Protein AF-A0A0D2G9G7-F1 (afdb_monomer)

Sequence (358 aa):
MAVKTQLICPSGPQIAVDGGNYQWESIEMILKVATSHRDSLERSYESSIQIVHRETGGFPFIYFLRNDVQNALIQRIATDICSGRTPLLNVESFLTCEKQAIKVFITEARPQETVITCISDIHKSSQADGYVIYLLRALLVYRILILTLSRRWNVQYCLHHPLRDPVAVPYLAKSIPSRLAEWGYVDVSLLFTCLSFYYQGLSPQQLKQSLEQDDLKGLSHTNSEVLTYLLQDPNREYSLAGWRDNSHGQAVYRRMTEPELLGKLCHERIRVLIDSGESLLEMTNVTLAKIWLDIDTEATAAVFFDGENKAMILTRSGRKIPLLASPFADDLSGCLVYLDESHTRATDISSHLWFGAH

Radius of gyration: 32.01 Å; Cα contacts (8 Å, |Δi|>4): 409; chains: 1; bounding box: 85×64×71 Å

pLDDT: mean 80.65, std 17.24, range [28.89, 98.31]

Organism: Cladophialophora bantiana (strain ATCC 10958 / CBS 173.52 / CDC B-1940 / NIH 8579) (NCBI:txid1442370)

Solvent-accessible surface area (backbone atoms only — not comparable to full-atom values): 21202 Å² total; per-residue (Å²): 131,83,81,85,82,76,92,77,81,88,85,74,82,92,70,80,69,90,68,63,71,57,56,58,55,46,52,53,49,50,54,51,52,58,58,70,45,44,70,60,46,42,71,77,32,57,92,24,39,49,76,48,76,46,96,87,59,70,68,59,52,51,44,73,74,40,67,67,51,54,52,50,51,48,53,48,49,47,50,38,46,62,67,47,76,36,88,81,46,72,48,86,83,51,53,73,68,51,41,51,33,51,45,43,51,33,61,41,90,77,60,55,70,70,40,54,51,50,51,53,50,46,25,72,76,34,57,68,57,30,52,49,50,51,50,44,19,50,33,46,48,71,35,46,53,58,54,56,54,60,51,50,73,58,51,48,32,36,58,42,64,93,90,49,77,77,44,24,16,46,36,77,42,72,78,39,63,37,93,84,51,71,60,98,45,67,70,58,26,51,52,43,24,55,50,35,42,51,69,72,51,75,52,76,67,56,48,49,56,75,65,54,77,78,78,46,75,84,50,49,55,59,56,48,47,51,47,52,56,52,68,34,75,84,57,68,69,81,78,78,71,44,52,80,43,61,92,76,88,50,85,42,80,43,73,53,53,68,69,56,47,46,49,48,33,44,74,72,68,51,47,69,48,77,43,78,55,97,76,86,60,101,62,55,51,66,57,47,38,49,54,44,50,68,65,33,77,81,49,59,34,21,36,27,52,49,100,81,76,42,59,28,30,38,36,83,88,71,48,77,44,50,30,85,82,38,96,48,55,80,53,40,88,54,34,33,37,50,37,49,46,81,55,70,64,86,62,87,73,59,68,71,49,77,49,74,91,124

Foldseek 3Di:
DDDPDDDDDDDDDDDDPPQPCLLLVLLVQLLVLLQVCVVVLCVVPVPQKDWAADPVGFRIQIAGRDVVSLLVSLLSSLVCVLVVVTPSDPNVVDDPVLSVLLSCQLRPLDDDPVSVVSLVVVCVVPVSSSVSSVVSNVCRVVVLVVVLSNDDEQAFWAFDDPVDDGWIAGAPGRNHGDPPGDDPDVSNRSNNSVVRCRVVPDDPVRVVVVVPPPCPPVCVVVVVVVVVVCPPPVNPDDDAQWDWDCPPVDTDTDGHALLRSLLVCLVVVNQEDEAQDDDPHPDDFVVSQVSSCVNNVQAQWEWGADPVRFIWIQGPVRDIDGCCPDPCVQECPRYRYYHHNVRVPPPCPDPCRVDPDD

InterPro domains:
  IPR022105 Domain of unknown function DUF3645 [PF12359] (161-193)
  IPR051346 OTU Domain-Containing Deubiquitinase [PTHR13367] (3-213)

Structure (mmCIF, N/CA/C/O backbone):
data_AF-A0A0D2G9G7-F1
#
_entry.id   AF-A0A0D2G9G7-F1
#
loop_
_atom_site.group_PDB
_atom_site.id
_atom_site.type_symbol
_atom_site.label_atom_id
_atom_site.label_alt_id
_atom_site.label_comp_id
_atom_site.label_asym_id
_atom_site.label_entity_id
_atom_site.label_seq_id
_atom_site.pdbx_PDB_ins_code
_atom_site.Cartn_x
_atom_site.Cartn_y
_atom_site.Cartn_z
_atom_site.occupancy
_atom_site.B_iso_or_equiv
_atom_site.auth_seq_id
_atom_site.auth_comp_id
_atom_site.auth_asym_id
_atom_site.auth_atom_id
_atom_site.pdbx_PDB_model_num
ATOM 1 N N . MET A 1 1 ? 27.344 -11.454 -15.968 1.00 30.59 1 MET A N 1
ATOM 2 C CA . MET A 1 1 ? 28.168 -10.478 -15.222 1.00 30.59 1 MET A CA 1
ATOM 3 C C . MET A 1 1 ? 28.147 -10.878 -13.761 1.00 30.59 1 MET A C 1
ATOM 5 O O . MET A 1 1 ? 27.058 -11.022 -13.218 1.00 30.59 1 MET A O 1
ATOM 9 N N . ALA A 1 2 ? 29.311 -11.140 -13.168 1.00 35.91 2 ALA A N 1
ATOM 10 C CA . ALA A 1 2 ? 29.420 -11.444 -11.745 1.00 35.91 2 ALA A CA 1
ATOM 11 C C . ALA A 1 2 ? 28.907 -10.254 -10.916 1.00 35.91 2 ALA A C 1
ATOM 13 O O . ALA A 1 2 ? 29.184 -9.102 -11.254 1.00 35.91 2 ALA A O 1
ATOM 14 N N . VAL A 1 3 ? 28.131 -10.532 -9.866 1.00 46.72 3 VAL A N 1
ATOM 15 C CA . VAL A 1 3 ? 27.690 -9.515 -8.904 1.00 46.72 3 VAL A CA 1
ATOM 16 C C . VAL A 1 3 ? 28.942 -8.982 -8.213 1.00 46.72 3 VAL A C 1
ATOM 18 O O . VAL A 1 3 ? 29.688 -9.746 -7.606 1.00 46.72 3 VAL A O 1
ATOM 21 N N . LYS A 1 4 ? 29.210 -7.682 -8.351 1.00 48.97 4 LYS A N 1
ATOM 22 C CA . LYS A 1 4 ? 30.334 -7.024 -7.683 1.00 48.97 4 LYS A CA 1
ATOM 23 C C . LYS A 1 4 ? 29.961 -6.892 -6.203 1.00 48.97 4 LYS A C 1
ATOM 25 O O . LYS A 1 4 ? 29.183 -6.018 -5.841 1.00 48.97 4 LYS A O 1
ATOM 30 N N . THR A 1 5 ? 30.432 -7.812 -5.370 1.00 51.25 5 THR A N 1
ATOM 31 C CA . THR A 1 5 ? 30.239 -7.764 -3.916 1.00 51.25 5 THR A CA 1
ATOM 32 C C . THR A 1 5 ? 31.206 -6.752 -3.317 1.00 51.25 5 THR A C 1
ATOM 34 O O . THR A 1 5 ? 32.416 -6.877 -3.505 1.00 51.25 5 THR A O 1
ATOM 37 N N . GLN A 1 6 ? 30.684 -5.753 -2.610 1.00 49.81 6 GLN A N 1
ATOM 38 C CA . GLN A 1 6 ? 31.479 -4.783 -1.864 1.00 49.81 6 GLN A CA 1
ATOM 39 C C . GLN A 1 6 ? 31.348 -5.087 -0.372 1.00 49.81 6 GLN A C 1
ATOM 41 O O . GLN A 1 6 ? 30.239 -5.286 0.117 1.00 49.81 6 GLN A O 1
ATOM 46 N N . LEU A 1 7 ? 32.475 -5.142 0.339 1.00 45.03 7 LEU A N 1
ATOM 47 C CA . LEU A 1 7 ? 32.466 -5.252 1.793 1.00 45.03 7 LEU A CA 1
ATOM 48 C C . LEU A 1 7 ? 32.103 -3.881 2.370 1.00 45.03 7 LEU A C 1
ATOM 50 O O . LEU A 1 7 ? 32.845 -2.916 2.185 1.00 45.03 7 LEU A O 1
ATOM 54 N N . ILE A 1 8 ? 30.955 -3.802 3.032 1.00 53.66 8 ILE A N 1
ATOM 55 C CA . ILE A 1 8 ? 30.525 -2.630 3.792 1.00 53.66 8 ILE A CA 1
ATOM 56 C C . ILE A 1 8 ? 30.582 -3.044 5.260 1.00 53.66 8 ILE A C 1
ATOM 58 O O . ILE A 1 8 ? 29.888 -3.973 5.662 1.00 53.66 8 ILE A O 1
ATOM 62 N N . CYS A 1 9 ? 31.439 -2.390 6.041 1.00 44.25 9 CYS A N 1
ATOM 63 C CA . CYS A 1 9 ? 31.508 -2.571 7.489 1.00 44.25 9 CYS A CA 1
ATOM 64 C C . CYS A 1 9 ? 30.738 -1.415 8.138 1.00 44.25 9 CYS A C 1
ATOM 66 O O . CYS A 1 9 ? 31.310 -0.329 8.262 1.00 44.25 9 CYS A O 1
ATOM 68 N N . PRO A 1 10 ? 29.456 -1.586 8.504 1.00 46.25 10 PRO A N 1
ATOM 69 C CA . PRO A 1 10 ? 28.736 -0.541 9.212 1.00 46.25 10 PRO A CA 1
ATOM 70 C C . PRO A 1 10 ? 29.383 -0.336 10.587 1.00 46.25 10 PRO A C 1
ATOM 72 O O . PRO A 1 10 ? 29.467 -1.259 11.395 1.00 46.25 10 PRO A O 1
ATOM 75 N N . SER A 1 11 ? 29.881 0.872 10.842 1.00 33.78 11 SER A N 1
ATOM 76 C CA . SER A 1 11 ? 30.385 1.292 12.149 1.00 33.78 11 SER A CA 1
ATOM 77 C C . SER A 1 11 ? 29.362 2.226 12.790 1.00 33.78 11 SER A C 1
ATOM 79 O O . SER A 1 11 ? 29.250 3.382 12.386 1.00 33.78 11 SER A O 1
ATOM 81 N N . GLY A 1 12 ? 28.602 1.726 13.761 1.00 40.75 12 GLY A N 1
ATOM 82 C CA . GLY A 1 12 ? 27.593 2.503 14.480 1.00 40.75 12 GLY A CA 1
ATOM 83 C C . GLY A 1 12 ? 26.553 1.614 15.171 1.00 40.75 12 GLY A C 1
ATOM 84 O O . GLY A 1 12 ? 26.499 0.415 14.892 1.00 40.75 12 GLY A O 1
ATOM 85 N N . PRO A 1 13 ? 25.749 2.171 16.091 1.00 37.81 13 PRO A N 1
ATOM 86 C CA . PRO A 1 13 ? 24.599 1.467 16.650 1.00 37.81 13 PRO A CA 1
ATOM 87 C C . PRO A 1 13 ? 23.569 1.155 15.552 1.00 37.81 13 PRO A C 1
ATOM 89 O O . PRO A 1 13 ? 23.467 1.888 14.571 1.00 37.81 13 PRO A O 1
ATOM 92 N N . GLN A 1 14 ? 22.798 0.077 15.716 1.00 50.44 14 GLN A N 1
ATOM 93 C CA . GLN A 1 14 ? 21.647 -0.211 14.857 1.00 50.44 14 GLN A CA 1
ATOM 94 C C . GLN A 1 14 ? 20.605 0.900 15.045 1.00 50.44 14 GLN A C 1
ATOM 96 O O . GLN A 1 14 ? 20.157 1.144 16.164 1.00 50.44 14 GLN A O 1
ATOM 101 N N . ILE A 1 15 ? 20.248 1.587 13.962 1.00 48.50 15 ILE A N 1
ATOM 102 C CA . ILE A 1 15 ? 19.257 2.669 13.965 1.00 48.50 15 ILE A CA 1
ATOM 103 C C . ILE A 1 15 ? 18.007 2.151 13.251 1.00 48.50 15 ILE A C 1
ATOM 105 O O . ILE A 1 15 ? 18.117 1.408 12.272 1.00 48.50 15 ILE A O 1
ATOM 109 N N . ALA A 1 16 ? 16.822 2.510 13.748 1.00 52.25 16 ALA A N 1
ATOM 110 C CA . ALA 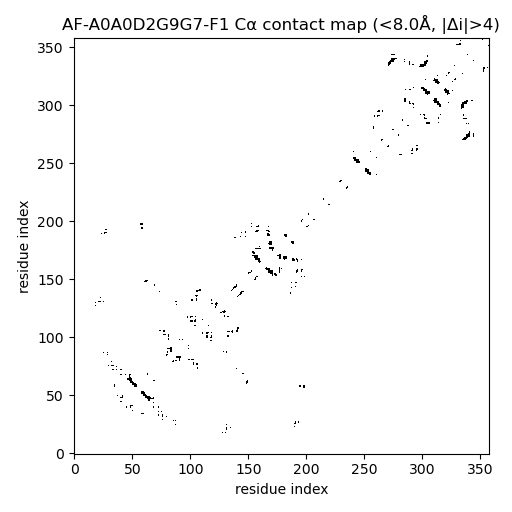A 1 16 ? 15.584 2.291 13.007 1.00 52.25 16 ALA A CA 1
ATOM 111 C C . ALA A 1 16 ? 15.666 3.021 11.658 1.00 52.25 16 ALA A C 1
ATOM 113 O O . ALA A 1 16 ? 16.231 4.108 11.576 1.00 52.25 16 ALA A O 1
ATOM 114 N N . VAL A 1 17 ? 15.132 2.420 10.596 1.00 51.75 17 VAL A N 1
ATOM 115 C CA . VAL A 1 17 ? 15.135 3.061 9.277 1.00 51.75 17 VAL A CA 1
ATOM 116 C C . VAL A 1 17 ? 14.322 4.361 9.350 1.00 51.75 17 VAL A C 1
ATOM 118 O O . VAL A 1 17 ? 13.174 4.351 9.802 1.00 51.75 17 VAL A O 1
ATOM 121 N N . ASP A 1 18 ? 14.920 5.479 8.928 1.00 43.88 18 ASP A N 1
ATOM 122 C CA . ASP A 1 18 ? 14.269 6.793 8.916 1.00 43.88 18 ASP A CA 1
ATOM 123 C C . ASP A 1 18 ? 12.982 6.750 8.074 1.00 43.88 18 ASP A C 1
ATOM 125 O O . ASP A 1 18 ? 13.018 6.390 6.901 1.00 43.88 18 ASP A O 1
ATOM 129 N N . GLY A 1 19 ? 11.836 7.124 8.652 1.00 46.72 19 GLY A N 1
ATOM 130 C CA . GLY A 1 19 ? 10.538 7.130 7.956 1.00 46.72 19 GLY A CA 1
ATOM 131 C C . GLY A 1 19 ? 9.513 6.095 8.436 1.00 46.72 19 GLY A C 1
ATOM 132 O O . GLY A 1 19 ? 8.411 6.069 7.899 1.00 46.72 19 GLY A O 1
ATOM 133 N N . GLY A 1 20 ? 9.816 5.283 9.456 1.00 56.72 20 GLY A N 1
ATOM 134 C CA . GLY A 1 20 ? 8.828 4.425 10.135 1.00 56.72 20 GLY A CA 1
ATOM 135 C C . GLY A 1 20 ? 8.098 3.428 9.214 1.00 56.72 20 GLY A C 1
ATOM 136 O O . GLY A 1 20 ? 8.636 2.995 8.196 1.00 56.72 20 GLY A O 1
ATOM 137 N N . ASN A 1 21 ? 6.855 3.065 9.556 1.00 63.03 21 ASN A N 1
ATOM 138 C CA . ASN A 1 21 ? 6.032 2.117 8.779 1.00 63.03 21 ASN A CA 1
ATOM 139 C C . ASN A 1 21 ? 5.687 2.616 7.361 1.00 63.03 21 ASN A C 1
ATOM 141 O O . ASN A 1 21 ? 5.398 1.808 6.477 1.00 63.03 21 ASN A O 1
ATOM 145 N N . TYR A 1 22 ? 5.791 3.926 7.112 1.00 66.31 22 TYR A N 1
ATOM 146 C CA . TYR A 1 22 ? 5.411 4.545 5.841 1.00 66.31 22 TYR A CA 1
ATOM 147 C C . TYR A 1 22 ? 6.221 4.027 4.647 1.00 66.31 22 TYR A C 1
ATOM 149 O O . TYR A 1 22 ? 5.707 3.999 3.529 1.00 66.31 22 TYR A O 1
ATOM 157 N N . GLN A 1 23 ? 7.472 3.595 4.849 1.00 74.44 23 GLN A N 1
ATOM 158 C CA . GLN A 1 23 ? 8.284 3.033 3.763 1.00 74.44 23 GLN A CA 1
ATOM 159 C C . GLN A 1 23 ? 7.754 1.679 3.278 1.00 74.44 23 GLN A C 1
ATOM 161 O O . GLN A 1 23 ? 7.672 1.449 2.070 1.00 74.44 23 GLN A O 1
ATOM 166 N N . TRP A 1 24 ? 7.363 0.801 4.206 1.00 81.62 24 TRP A N 1
ATOM 167 C CA . TRP A 1 24 ? 6.787 -0.504 3.882 1.00 81.62 24 TRP A CA 1
ATOM 168 C C . TRP A 1 24 ? 5.449 -0.341 3.171 1.00 81.62 24 TRP A C 1
ATOM 170 O O . TRP A 1 24 ? 5.275 -0.860 2.069 1.00 81.62 24 TRP A O 1
ATOM 180 N N . GLU A 1 25 ? 4.556 0.468 3.742 1.00 84.19 25 GLU A N 1
ATOM 181 C CA . GLU A 1 25 ? 3.252 0.776 3.148 1.00 84.19 25 GLU A CA 1
ATOM 182 C C . GLU A 1 25 ? 3.402 1.383 1.748 1.00 84.19 25 GLU A C 1
ATOM 184 O O . GLU A 1 25 ? 2.690 1.004 0.813 1.00 84.19 25 GLU A O 1
ATOM 189 N N . SER A 1 26 ? 4.379 2.280 1.571 1.00 88.38 26 SER A N 1
ATOM 190 C CA . SER A 1 26 ? 4.645 2.900 0.275 1.00 88.38 26 SER A CA 1
ATOM 191 C C . SER A 1 26 ? 5.097 1.883 -0.768 1.00 88.38 26 SER A C 1
ATOM 193 O O . SER A 1 26 ? 4.597 1.877 -1.895 1.00 88.38 26 SER A O 1
ATOM 195 N N . ILE A 1 27 ? 6.026 1.000 -0.402 1.00 91.69 27 ILE A N 1
ATOM 196 C CA . ILE A 1 27 ? 6.549 -0.040 -1.292 1.00 91.69 27 ILE A CA 1
ATOM 197 C C . ILE A 1 27 ? 5.457 -1.038 -1.679 1.00 91.69 27 ILE A C 1
ATOM 199 O O . ILE A 1 27 ? 5.306 -1.342 -2.866 1.00 91.69 27 ILE A O 1
ATOM 203 N N . GLU A 1 28 ? 4.667 -1.512 -0.717 1.00 92.69 28 GLU A N 1
ATOM 204 C CA . GLU A 1 28 ? 3.549 -2.423 -0.976 1.00 92.69 28 GLU A CA 1
ATOM 205 C C . GLU A 1 28 ? 2.502 -1.784 -1.890 1.00 92.69 28 GLU A C 1
ATOM 207 O O . GLU A 1 28 ? 2.051 -2.404 -2.860 1.00 92.69 28 GLU A O 1
ATOM 212 N N . MET A 1 29 ? 2.166 -0.514 -1.652 1.00 94.50 29 MET A N 1
ATOM 213 C CA . MET A 1 29 ? 1.238 0.226 -2.500 1.00 94.50 29 MET A CA 1
ATOM 214 C C . MET A 1 29 ? 1.780 0.393 -3.926 1.00 94.50 29 MET A C 1
ATOM 216 O O . MET A 1 29 ? 1.047 0.174 -4.888 1.00 94.50 29 MET A O 1
ATOM 220 N N . ILE A 1 30 ? 3.066 0.712 -4.100 1.00 95.38 30 ILE A N 1
ATOM 221 C CA . ILE A 1 30 ? 3.689 0.830 -5.430 1.00 95.38 30 ILE A CA 1
ATOM 222 C C . ILE A 1 30 ? 3.681 -0.513 -6.164 1.00 95.38 30 ILE A C 1
ATOM 224 O O . ILE A 1 30 ? 3.380 -0.553 -7.357 1.00 95.38 30 ILE A O 1
ATOM 228 N N . LEU A 1 31 ? 3.961 -1.620 -5.472 1.00 96.44 31 LEU A N 1
ATOM 229 C CA . LEU A 1 31 ? 3.878 -2.971 -6.037 1.00 96.44 31 LEU A CA 1
ATOM 230 C C . LEU A 1 31 ? 2.437 -3.327 -6.450 1.00 96.44 31 LEU A C 1
ATOM 232 O O . LEU A 1 31 ? 2.217 -3.902 -7.524 1.00 96.44 31 LEU A O 1
ATOM 236 N N . LYS A 1 32 ? 1.443 -2.936 -5.646 1.00 95.25 32 LYS A N 1
ATOM 237 C CA . LYS A 1 32 ? 0.015 -3.095 -5.958 1.00 95.25 32 LYS A CA 1
ATOM 238 C C . LYS A 1 32 ? -0.399 -2.284 -7.189 1.00 95.25 32 LYS A C 1
ATOM 240 O O . LYS A 1 32 ? -1.065 -2.813 -8.075 1.00 95.25 32 LYS A O 1
ATOM 245 N N . VAL A 1 33 ? 0.028 -1.026 -7.290 1.00 95.94 33 VAL A N 1
ATOM 246 C CA . VAL A 1 33 ? -0.241 -0.183 -8.468 1.00 95.94 33 VAL A CA 1
ATOM 247 C C . VAL A 1 33 ? 0.484 -0.732 -9.696 1.00 95.94 33 VAL A C 1
ATOM 249 O O . VAL A 1 33 ? -0.096 -0.826 -10.771 1.00 95.94 33 VAL A O 1
ATOM 252 N N . ALA A 1 34 ? 1.736 -1.172 -9.565 1.00 95.38 34 ALA A N 1
ATOM 253 C CA . ALA A 1 34 ? 2.470 -1.746 -10.689 1.00 95.38 34 ALA A CA 1
ATOM 254 C C . ALA A 1 34 ? 1.766 -2.988 -11.264 1.00 95.38 34 ALA A C 1
ATOM 256 O O . ALA A 1 34 ? 1.696 -3.158 -12.483 1.00 95.38 34 ALA A O 1
ATOM 257 N N . THR A 1 35 ? 1.202 -3.832 -10.397 1.00 94.38 35 THR A N 1
ATOM 258 C CA . THR A 1 35 ? 0.461 -5.028 -10.819 1.00 94.38 35 THR A CA 1
ATOM 259 C C . THR A 1 35 ? -0.939 -4.744 -11.342 1.00 94.38 35 THR A C 1
ATOM 261 O O . THR A 1 35 ? -1.407 -5.510 -12.182 1.00 94.38 35 THR A O 1
ATOM 264 N N . SER A 1 36 ? -1.598 -3.653 -10.940 1.00 94.75 36 SER A N 1
ATOM 265 C CA . SER A 1 36 ? -2.908 -3.283 -11.499 1.00 94.75 36 SER A CA 1
ATOM 266 C C . SER A 1 36 ? -2.827 -2.888 -12.981 1.00 94.75 36 SER A C 1
ATOM 268 O O . SER A 1 36 ? -3.781 -3.088 -13.730 1.00 94.75 36 SER A O 1
ATOM 270 N N . HIS A 1 37 ? -1.666 -2.408 -13.445 1.00 95.81 37 HIS A N 1
ATOM 271 C CA . HIS A 1 37 ? -1.434 -2.066 -14.856 1.00 95.81 37 HIS A CA 1
ATOM 272 C C . HIS A 1 37 ? -1.089 -3.262 -15.748 1.00 95.81 37 HIS A C 1
ATOM 274 O O . HIS A 1 37 ? -0.996 -3.090 -16.966 1.00 95.81 37 HIS A O 1
ATOM 280 N N . ARG A 1 38 ? -0.905 -4.464 -15.186 1.00 92.38 38 ARG A N 1
ATOM 281 C CA . ARG A 1 38 ? -0.355 -5.631 -15.897 1.00 92.38 38 ARG A CA 1
ATOM 282 C C . ARG A 1 38 ? -1.140 -5.983 -17.169 1.00 92.38 38 ARG A C 1
ATOM 284 O O . ARG A 1 38 ? -0.552 -6.032 -18.245 1.00 92.38 38 ARG A O 1
ATOM 291 N N . ASP A 1 39 ? -2.467 -6.092 -17.074 1.00 92.50 39 ASP A N 1
ATOM 292 C CA . ASP A 1 39 ? -3.315 -6.550 -18.181 1.00 92.50 39 ASP A CA 1
ATOM 293 C C . ASP A 1 39 ? -3.397 -5.485 -19.281 1.00 92.50 39 ASP A C 1
ATOM 295 O O . ASP A 1 39 ? -3.552 -5.790 -20.462 1.00 92.50 39 ASP A O 1
ATOM 299 N N . SER A 1 40 ? -3.327 -4.202 -18.902 1.00 95.81 40 SER A N 1
ATOM 300 C CA . SER A 1 40 ? -3.285 -3.109 -19.873 1.00 95.81 40 SER A CA 1
ATOM 301 C C . SER A 1 40 ? -1.931 -3.036 -20.568 1.00 95.81 40 SER A C 1
ATOM 303 O O . SER A 1 40 ? -1.896 -2.728 -21.757 1.00 95.81 40 SER A O 1
ATOM 305 N N . LEU A 1 41 ? -0.832 -3.281 -19.853 1.00 95.56 41 LEU A N 1
ATOM 306 C CA . LEU A 1 41 ? 0.507 -3.268 -20.432 1.00 95.56 41 LEU A CA 1
ATOM 307 C C . LEU A 1 41 ? 0.714 -4.454 -21.370 1.00 95.56 41 LEU A C 1
ATOM 309 O O . LEU A 1 41 ? 1.214 -4.243 -22.468 1.00 95.56 41 LEU A O 1
ATOM 313 N N . GLU A 1 42 ? 0.272 -5.653 -20.995 1.00 93.75 42 GLU A N 1
ATOM 314 C CA . GLU A 1 42 ? 0.358 -6.843 -21.850 1.00 93.75 42 GLU A CA 1
ATOM 315 C C . GLU A 1 42 ? -0.408 -6.651 -23.166 1.00 93.75 42 GLU A C 1
ATOM 317 O O . GLU A 1 42 ? 0.128 -6.919 -24.237 1.00 93.75 42 GLU A O 1
ATOM 322 N N . ARG A 1 43 ? -1.607 -6.052 -23.112 1.00 95.31 43 ARG A N 1
ATOM 323 C CA . ARG A 1 43 ? -2.398 -5.724 -24.311 1.00 95.31 43 ARG A CA 1
ATOM 324 C C . ARG A 1 43 ? -1.780 -4.633 -25.185 1.00 95.31 43 ARG A C 1
ATOM 326 O O . ARG A 1 43 ? -1.871 -4.703 -26.404 1.00 95.31 43 ARG A O 1
ATOM 333 N N . SER A 1 44 ? -1.214 -3.584 -24.588 1.00 96.50 44 SER A N 1
ATOM 334 C CA . SER A 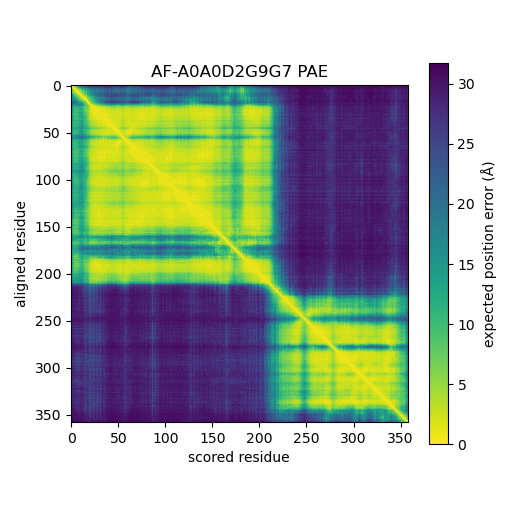1 44 ? -0.684 -2.434 -25.341 1.00 96.50 44 SER A CA 1
ATOM 335 C C . SER A 1 44 ? 0.764 -2.617 -25.811 1.00 96.50 44 SER A C 1
ATOM 337 O O . SER A 1 44 ? 1.204 -1.888 -26.697 1.00 96.50 44 SER A O 1
ATOM 339 N N . TYR A 1 45 ? 1.505 -3.556 -25.218 1.00 96.00 45 TYR A N 1
ATOM 340 C CA . TYR A 1 45 ? 2.942 -3.752 -25.426 1.00 96.00 45 TYR A CA 1
ATOM 341 C C . TYR A 1 45 ? 3.308 -5.240 -25.572 1.00 96.00 45 TYR A C 1
ATOM 343 O O . TYR A 1 45 ? 4.344 -5.668 -25.069 1.00 96.00 45 TYR A O 1
ATOM 351 N N . GLU A 1 46 ? 2.492 -6.023 -26.284 1.00 91.62 46 GLU A N 1
ATOM 352 C CA . GLU A 1 46 ? 2.604 -7.492 -26.416 1.00 91.62 46 GLU A CA 1
ATOM 353 C C . GLU A 1 46 ? 4.021 -7.993 -26.772 1.00 91.62 46 GLU A C 1
ATOM 355 O O . GLU A 1 46 ? 4.479 -9.014 -26.272 1.00 91.62 46 GLU A O 1
ATOM 360 N N . SER A 1 47 ? 4.773 -7.245 -27.591 1.00 93.50 47 SER A N 1
ATOM 361 C CA . SER A 1 47 ? 6.149 -7.613 -27.985 1.00 93.50 47 SER A CA 1
ATOM 362 C C . SER A 1 47 ? 7.257 -7.124 -27.038 1.00 93.50 47 SER A C 1
ATOM 364 O O . SER A 1 47 ? 8.439 -7.398 -27.270 1.00 93.50 47 SER A O 1
ATOM 366 N N . SER A 1 48 ? 6.901 -6.378 -25.993 1.00 95.75 48 SER A N 1
ATOM 367 C CA . SER A 1 48 ? 7.833 -5.711 -25.076 1.00 95.75 48 SER A CA 1
ATOM 368 C C . SER A 1 48 ? 7.730 -6.224 -23.635 1.00 95.75 48 SER A C 1
ATOM 370 O O . SER A 1 48 ? 8.646 -5.967 -22.850 1.00 95.75 48 SER A O 1
ATOM 372 N N . ILE A 1 49 ? 6.670 -6.954 -23.273 1.00 96.00 49 ILE A N 1
ATOM 373 C CA . ILE A 1 49 ? 6.451 -7.524 -21.935 1.00 96.00 49 ILE A CA 1
ATOM 374 C C . ILE A 1 49 ? 5.895 -8.946 -22.029 1.00 96.00 49 ILE A C 1
ATOM 376 O O . ILE A 1 49 ? 5.095 -9.244 -22.904 1.00 96.00 49 ILE A O 1
ATOM 380 N N . GLN A 1 50 ? 6.303 -9.809 -21.103 1.00 94.62 50 GLN A N 1
ATOM 381 C CA . GLN A 1 50 ? 5.704 -11.125 -20.897 1.00 94.62 50 GLN A CA 1
ATOM 382 C C . GLN A 1 50 ? 5.318 -11.268 -19.424 1.00 94.62 50 GLN A C 1
ATOM 384 O O . GLN A 1 50 ? 6.154 -11.042 -18.543 1.00 94.62 50 GLN A O 1
ATOM 389 N N . ILE A 1 51 ? 4.070 -11.655 -19.152 1.00 92.88 51 ILE A N 1
ATOM 390 C CA . ILE A 1 51 ? 3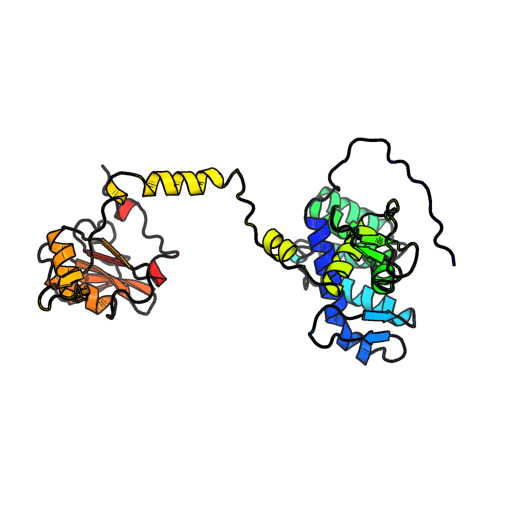.553 -11.819 -17.791 1.00 92.88 51 ILE A CA 1
ATOM 391 C C . ILE A 1 51 ? 3.199 -13.287 -17.558 1.00 92.88 51 ILE A C 1
ATOM 393 O O . ILE A 1 51 ? 2.343 -13.864 -18.223 1.00 92.88 51 ILE A O 1
ATOM 397 N N . VAL A 1 52 ? 3.873 -13.917 -16.595 1.00 91.50 52 VAL A N 1
ATOM 398 C CA . VAL A 1 52 ? 3.570 -15.295 -16.191 1.00 91.50 52 VAL A CA 1
ATOM 399 C C . VAL A 1 52 ? 2.645 -15.251 -14.983 1.00 91.50 52 VAL A C 1
ATOM 401 O O . VAL A 1 52 ? 3.047 -14.898 -13.870 1.00 91.50 52 VAL A O 1
ATOM 404 N N . HIS A 1 53 ? 1.390 -15.604 -15.236 1.00 88.12 53 HIS A N 1
ATOM 405 C CA . HIS A 1 53 ? 0.326 -15.660 -14.245 1.00 88.12 53 HIS A CA 1
ATOM 406 C C . HIS A 1 53 ? 0.471 -16.892 -13.345 1.00 88.12 53 HIS A C 1
ATOM 408 O O . HIS A 1 53 ? 0.947 -17.943 -13.772 1.00 88.12 53 HIS A O 1
ATOM 414 N N . ARG A 1 54 ? 0.056 -16.759 -12.082 1.00 85.75 54 ARG A N 1
ATOM 415 C CA . ARG A 1 54 ? 0.056 -17.860 -11.112 1.00 85.75 54 ARG A CA 1
ATOM 416 C C . ARG A 1 54 ? -1.281 -18.596 -11.137 1.00 85.75 54 ARG A C 1
ATOM 418 O O . ARG A 1 54 ? -2.323 -17.951 -11.090 1.00 85.75 54 ARG A O 1
ATOM 425 N N . GLU A 1 55 ? -1.238 -19.928 -11.139 1.00 79.62 55 GLU A N 1
ATOM 426 C CA . GLU A 1 55 ? -2.422 -20.805 -11.223 1.00 79.62 55 GLU A CA 1
ATOM 427 C C . GLU A 1 55 ? -3.461 -20.537 -10.124 1.00 79.62 55 GLU A C 1
ATOM 429 O O . GLU A 1 55 ? -4.659 -20.558 -10.380 1.00 79.62 55 GLU A O 1
ATOM 434 N N . THR A 1 56 ? -3.007 -20.232 -8.907 1.00 81.12 56 THR A N 1
ATOM 435 C CA . THR A 1 56 ? -3.860 -20.004 -7.729 1.00 81.12 56 THR A CA 1
ATOM 436 C C . THR A 1 56 ? -4.009 -18.520 -7.376 1.00 81.12 56 THR A C 1
ATOM 438 O O . THR A 1 56 ? -4.333 -18.184 -6.239 1.00 81.12 56 THR A O 1
ATOM 441 N N . GLY A 1 57 ? -3.714 -17.616 -8.316 1.00 77.50 57 GLY A N 1
ATOM 442 C CA . GLY A 1 57 ? -3.608 -16.182 -8.044 1.00 77.50 57 GLY A CA 1
ATOM 443 C C . GLY A 1 57 ? -2.309 -15.789 -7.324 1.00 77.50 57 GLY A C 1
ATOM 444 O O . GLY A 1 57 ? -1.448 -16.619 -7.026 1.00 77.50 57 GLY A O 1
ATOM 445 N N . GLY A 1 58 ? -2.139 -14.486 -7.094 1.00 84.06 58 GLY A N 1
ATOM 446 C CA . GLY A 1 58 ? -0.944 -13.898 -6.477 1.00 84.06 58 GLY A CA 1
ATOM 447 C C . GLY A 1 58 ? -0.158 -12.977 -7.413 1.00 84.06 58 GLY A C 1
ATOM 448 O O . GLY A 1 58 ? -0.585 -12.674 -8.530 1.00 84.06 58 GLY A O 1
ATOM 449 N N . PHE A 1 59 ? 0.994 -12.505 -6.936 1.00 91.38 59 PHE A N 1
ATOM 450 C CA . PHE A 1 59 ? 1.847 -11.588 -7.692 1.00 91.38 59 PHE A CA 1
ATOM 451 C C . PHE A 1 59 ? 2.475 -12.317 -8.900 1.00 91.38 59 PHE A C 1
ATOM 453 O O . PHE A 1 59 ? 3.081 -13.377 -8.710 1.00 91.38 59 PHE A O 1
ATOM 460 N N . PRO A 1 60 ? 2.312 -11.808 -10.136 1.00 92.44 60 PRO A N 1
ATOM 461 C CA . PRO A 1 60 ? 2.801 -12.475 -11.341 1.00 92.44 60 PRO A CA 1
ATOM 462 C C . PRO A 1 60 ? 4.309 -12.274 -11.533 1.00 92.44 60 PRO A C 1
ATOM 464 O O . PRO A 1 60 ? 4.878 -11.296 -11.049 1.00 92.44 60 PRO A O 1
ATOM 467 N N . PHE A 1 61 ? 4.955 -13.145 -12.311 1.00 91.12 61 PHE A N 1
ATOM 468 C CA . PHE A 1 61 ? 6.320 -12.868 -12.770 1.00 91.12 61 PHE A CA 1
ATOM 469 C C . PHE A 1 61 ? 6.273 -11.968 -14.002 1.00 91.12 61 PHE A C 1
ATOM 471 O O . PHE A 1 61 ? 5.619 -12.297 -14.992 1.00 91.12 61 PHE A O 1
ATOM 478 N N . ILE A 1 62 ? 6.980 -10.841 -13.943 1.00 93.31 62 ILE A N 1
ATOM 479 C CA . ILE A 1 62 ? 6.983 -9.832 -15.001 1.00 93.31 62 ILE A CA 1
ATOM 480 C C . ILE A 1 62 ? 8.345 -9.838 -15.693 1.00 93.31 62 ILE A C 1
ATOM 482 O O . ILE A 1 62 ? 9.379 -9.625 -15.061 1.00 93.31 62 ILE A O 1
ATOM 486 N N . TYR A 1 63 ? 8.346 -10.047 -17.006 1.00 93.69 63 TYR A N 1
ATOM 487 C CA . TYR A 1 63 ? 9.547 -10.005 -17.831 1.00 93.69 63 TYR A CA 1
ATOM 488 C C . TYR A 1 63 ? 9.468 -8.824 -18.794 1.00 93.69 63 TYR A C 1
ATOM 490 O O . TYR A 1 63 ? 8.714 -8.841 -19.766 1.00 93.69 63 TYR A O 1
ATOM 498 N N . PHE A 1 64 ? 10.270 -7.793 -18.538 1.00 95.06 64 PHE A N 1
ATOM 499 C CA . PHE A 1 64 ? 10.422 -6.668 -19.455 1.00 95.06 64 PHE A CA 1
ATOM 500 C C . PHE A 1 64 ? 11.442 -7.018 -20.544 1.00 95.06 64 PHE A C 1
ATOM 502 O O . PHE A 1 64 ? 12.615 -7.249 -20.252 1.00 95.06 64 PHE A O 1
ATOM 509 N N . LEU A 1 65 ? 11.001 -7.042 -21.801 1.00 94.06 65 LEU A N 1
ATOM 510 C CA . LEU A 1 65 ? 11.832 -7.360 -22.967 1.00 94.06 65 LEU A CA 1
ATOM 511 C C . LEU A 1 65 ? 12.432 -6.101 -23.607 1.00 94.06 65 LEU A C 1
ATOM 513 O O . LEU A 1 65 ? 13.490 -6.164 -24.233 1.00 94.06 65 LEU A O 1
ATOM 517 N N . ARG A 1 66 ? 11.764 -4.951 -23.454 1.00 95.31 66 ARG A N 1
ATOM 518 C CA . ARG A 1 66 ? 12.171 -3.659 -24.028 1.00 95.31 66 ARG A CA 1
ATOM 519 C C . ARG A 1 66 ? 11.950 -2.504 -23.039 1.00 95.31 66 ARG A C 1
ATOM 521 O O . ARG A 1 66 ? 11.237 -2.635 -22.046 1.00 95.31 66 ARG A O 1
ATOM 528 N N . ASN A 1 67 ? 12.613 -1.371 -23.284 1.00 95.50 67 ASN A N 1
ATOM 529 C CA . ASN A 1 67 ? 12.600 -0.210 -22.378 1.00 95.50 67 ASN A CA 1
ATOM 530 C C . ASN A 1 67 ? 11.341 0.666 -22.500 1.00 95.50 67 ASN A C 1
ATOM 532 O O . ASN A 1 67 ? 11.016 1.402 -21.570 1.00 95.50 67 ASN A O 1
ATOM 536 N N . ASP A 1 68 ? 10.641 0.603 -23.628 1.00 96.44 68 ASP A N 1
ATOM 537 C CA . ASP A 1 68 ? 9.386 1.316 -23.889 1.00 96.44 68 ASP A CA 1
ATOM 538 C C . ASP A 1 68 ? 8.313 0.985 -22.843 1.00 96.44 68 ASP A C 1
ATOM 540 O O . ASP A 1 68 ? 7.748 1.893 -22.233 1.00 96.44 68 ASP A O 1
ATOM 544 N N . VAL A 1 69 ? 8.098 -0.302 -22.558 1.00 96.88 69 VAL A N 1
ATOM 545 C CA . VAL A 1 69 ? 7.101 -0.746 -21.578 1.00 96.88 69 VAL A CA 1
ATOM 546 C C . VAL A 1 69 ? 7.510 -0.413 -20.140 1.00 96.88 69 VAL A C 1
ATOM 548 O O . VAL A 1 69 ? 6.656 -0.086 -19.318 1.00 96.88 69 VAL A O 1
ATOM 551 N N . GLN A 1 70 ? 8.814 -0.407 -19.834 1.00 96.44 70 GLN A N 1
ATOM 552 C CA . GLN A 1 70 ? 9.318 0.022 -18.523 1.00 96.44 70 GLN A CA 1
ATOM 553 C C . GLN A 1 70 ? 8.996 1.501 -18.285 1.00 96.44 70 GLN A C 1
ATOM 555 O O . GLN A 1 70 ? 8.514 1.877 -17.218 1.00 96.44 70 GLN A O 1
ATOM 560 N N . ASN A 1 71 ? 9.230 2.339 -19.300 1.00 96.38 71 ASN A N 1
ATOM 561 C CA . ASN A 1 71 ? 8.903 3.762 -19.248 1.00 96.38 71 ASN A CA 1
ATOM 562 C C . ASN A 1 71 ? 7.388 3.970 -19.139 1.00 96.38 71 ASN A C 1
ATOM 564 O O . ASN A 1 71 ? 6.943 4.800 -18.350 1.00 96.38 71 ASN A O 1
ATOM 568 N N . ALA A 1 72 ? 6.597 3.194 -19.885 1.00 97.50 72 ALA A N 1
ATOM 569 C CA . ALA A 1 72 ? 5.141 3.254 -19.828 1.00 97.50 72 ALA A CA 1
ATOM 570 C C . ALA A 1 72 ? 4.600 2.903 -18.433 1.00 97.50 72 ALA A C 1
ATOM 572 O O . ALA A 1 72 ? 3.720 3.602 -17.932 1.00 97.50 72 ALA A O 1
ATOM 573 N N . LEU A 1 73 ? 5.145 1.869 -17.784 1.00 97.69 73 LEU A N 1
ATOM 574 C CA . LEU A 1 73 ? 4.785 1.501 -16.414 1.00 97.69 73 LEU A CA 1
ATOM 575 C C . LEU A 1 73 ? 5.093 2.639 -15.431 1.00 97.69 73 LEU A C 1
ATOM 577 O O . LEU A 1 73 ? 4.208 3.043 -14.681 1.00 97.69 73 LEU A O 1
ATOM 581 N N . ILE A 1 74 ? 6.307 3.201 -15.475 1.00 97.12 74 ILE A N 1
ATOM 582 C CA . ILE A 1 74 ? 6.702 4.331 -14.614 1.00 97.12 74 ILE A CA 1
ATOM 583 C C . ILE A 1 74 ? 5.749 5.522 -14.797 1.00 97.12 74 ILE A C 1
ATOM 585 O O . ILE A 1 74 ? 5.283 6.099 -13.816 1.00 97.12 74 ILE A O 1
ATOM 589 N N . GLN A 1 75 ? 5.412 5.866 -16.043 1.00 97.06 75 GLN A N 1
ATOM 590 C CA . GLN A 1 75 ? 4.507 6.980 -16.345 1.00 97.06 75 GLN A CA 1
ATOM 591 C C . GLN A 1 75 ? 3.073 6.736 -15.857 1.00 97.06 75 GLN A C 1
ATOM 593 O O . GLN A 1 75 ? 2.419 7.666 -15.377 1.00 97.06 75 GLN A O 1
ATOM 598 N N . ARG A 1 76 ? 2.578 5.495 -15.951 1.00 97.56 76 ARG A N 1
ATOM 599 C CA . ARG A 1 76 ? 1.256 5.111 -15.432 1.00 97.56 76 ARG A CA 1
ATOM 600 C C . ARG A 1 76 ? 1.207 5.192 -13.910 1.00 97.56 76 ARG A C 1
ATOM 602 O O . ARG A 1 76 ? 0.297 5.827 -13.389 1.00 97.56 76 ARG A O 1
ATOM 609 N N . ILE A 1 77 ? 2.223 4.666 -13.222 1.00 97.69 77 ILE A N 1
ATOM 610 C CA . ILE A 1 77 ? 2.343 4.761 -11.759 1.00 97.69 77 ILE A CA 1
ATOM 611 C C . ILE A 1 77 ? 2.374 6.228 -11.320 1.00 97.69 77 ILE A C 1
ATOM 613 O O . ILE A 1 77 ? 1.564 6.637 -10.495 1.00 97.69 77 ILE A O 1
ATOM 617 N N . ALA A 1 78 ? 3.249 7.049 -11.910 1.00 97.00 78 ALA A N 1
ATOM 618 C CA . ALA A 1 78 ? 3.333 8.469 -11.570 1.00 97.00 78 ALA A CA 1
ATOM 619 C C . ALA A 1 78 ? 2.008 9.210 -11.823 1.00 97.00 78 ALA A C 1
ATOM 621 O O . ALA A 1 78 ? 1.618 10.083 -11.053 1.00 97.00 78 ALA A O 1
ATOM 622 N N . THR A 1 79 ? 1.286 8.847 -12.887 1.00 96.44 79 THR A N 1
ATOM 623 C CA . THR A 1 79 ? -0.027 9.432 -13.183 1.00 96.44 79 THR A CA 1
ATOM 624 C C . THR A 1 79 ? -1.083 9.018 -12.158 1.00 96.44 79 THR A C 1
ATOM 626 O O . THR A 1 79 ? -1.862 9.871 -11.738 1.00 96.44 79 THR A O 1
ATOM 629 N N . ASP A 1 80 ? -1.118 7.757 -11.725 1.00 96.50 80 ASP A N 1
ATOM 630 C CA . ASP A 1 80 ? -2.032 7.295 -10.671 1.00 96.50 80 ASP A CA 1
ATOM 631 C C . ASP A 1 80 ? -1.795 8.040 -9.358 1.00 96.50 80 ASP A C 1
ATOM 633 O O . ASP A 1 80 ? -2.743 8.547 -8.758 1.00 96.50 80 ASP A O 1
ATOM 637 N N . ILE A 1 81 ? -0.527 8.179 -8.969 1.00 94.69 81 ILE A N 1
ATOM 638 C CA . ILE A 1 81 ? -0.132 8.886 -7.751 1.00 94.69 81 ILE A CA 1
ATOM 639 C C . ILE A 1 81 ? -0.576 10.343 -7.823 1.00 94.69 81 ILE A C 1
ATOM 641 O O . ILE A 1 81 ? -1.335 10.789 -6.975 1.00 94.69 81 ILE A O 1
ATOM 645 N N . CYS A 1 82 ? -0.185 11.078 -8.867 1.00 94.94 82 CYS A N 1
ATOM 646 C CA . CYS A 1 82 ? -0.493 12.506 -8.986 1.00 94.94 82 CYS A CA 1
ATOM 647 C C . CYS A 1 82 ? -1.972 12.811 -9.289 1.00 94.94 82 CYS A C 1
ATOM 649 O O . CYS A 1 82 ? -2.356 13.979 -9.285 1.00 94.94 82 CYS A O 1
ATOM 651 N N . SER A 1 83 ? -2.798 11.797 -9.570 1.00 92.56 83 SER A N 1
ATOM 652 C CA . SER A 1 83 ? -4.251 11.944 -9.753 1.00 92.56 83 SER A CA 1
ATOM 653 C C . SER A 1 83 ? -5.070 11.537 -8.527 1.00 92.56 83 SER A C 1
ATOM 655 O O . SER A 1 83 ? -6.295 11.569 -8.596 1.00 92.56 83 SER A O 1
ATOM 657 N N . GLY A 1 84 ? -4.425 11.168 -7.415 1.00 90.75 84 GLY A N 1
ATOM 658 C CA . GLY A 1 84 ? -5.117 10.778 -6.183 1.00 90.75 84 GLY A CA 1
ATOM 659 C C . GLY A 1 84 ? -5.732 9.377 -6.233 1.00 90.75 84 GLY A C 1
ATOM 660 O O . GLY A 1 84 ? -6.557 9.040 -5.393 1.00 90.75 84 GLY A O 1
ATOM 661 N N . ARG A 1 85 ? -5.329 8.524 -7.189 1.00 90.75 85 ARG A N 1
ATOM 662 C CA . ARG A 1 85 ? -5.776 7.117 -7.251 1.00 90.75 85 ARG A CA 1
ATOM 663 C C . ARG A 1 85 ? -5.088 6.215 -6.223 1.00 90.75 85 ARG A C 1
ATOM 665 O O . ARG A 1 85 ? -5.383 5.024 -6.152 1.00 90.75 85 ARG A O 1
ATOM 672 N N . THR A 1 86 ? -4.154 6.764 -5.454 1.00 91.00 86 THR A N 1
ATOM 673 C CA . THR A 1 86 ? -3.385 6.053 -4.430 1.00 91.00 86 THR A CA 1
ATOM 674 C C . THR A 1 86 ? -3.398 6.859 -3.135 1.00 91.00 86 THR A C 1
ATOM 676 O O . THR A 1 86 ? -3.282 8.081 -3.221 1.00 91.00 86 THR A O 1
ATOM 679 N N . PRO A 1 87 ? -3.410 6.216 -1.957 1.00 89.81 87 PRO A N 1
ATOM 680 C CA . PRO A 1 87 ? -3.340 6.912 -0.672 1.00 89.81 87 PRO A CA 1
ATOM 681 C C . PRO A 1 87 ? -1.916 7.371 -0.298 1.00 89.81 87 PRO A C 1
ATOM 683 O O . PRO A 1 87 ? -1.711 7.842 0.810 1.00 89.81 87 PRO A O 1
ATOM 686 N N . LEU A 1 88 ? -0.925 7.223 -1.193 1.00 88.31 88 LEU A N 1
ATOM 687 C CA . LEU A 1 88 ? 0.483 7.564 -0.930 1.00 88.31 88 LEU A CA 1
ATOM 688 C C . LEU A 1 88 ? 0.702 9.043 -0.609 1.00 88.31 88 LEU A C 1
ATOM 690 O O . LEU A 1 88 ? 1.604 9.384 0.143 1.00 88.31 88 LEU A O 1
ATOM 694 N N . LEU A 1 89 ? -0.089 9.910 -1.232 1.00 89.38 89 LEU A N 1
ATOM 695 C CA . LEU A 1 89 ? -0.024 11.353 -1.073 1.00 89.38 89 LEU A CA 1
ATOM 696 C C . LEU A 1 89 ? -1.453 11.869 -0.958 1.00 89.38 89 LEU A C 1
ATOM 698 O O . LEU A 1 89 ? -2.319 11.459 -1.738 1.00 89.38 89 LEU A O 1
ATOM 702 N N . ASN A 1 90 ? -1.699 12.802 -0.040 1.00 88.31 90 ASN A N 1
ATOM 703 C CA . ASN A 1 90 ? -2.973 13.511 -0.001 1.00 88.31 90 ASN A CA 1
ATOM 704 C C . ASN A 1 90 ? -3.012 14.540 -1.137 1.00 88.31 90 ASN A C 1
ATOM 706 O O . ASN A 1 90 ? -2.744 15.717 -0.946 1.00 88.31 90 ASN A O 1
ATOM 710 N N . VAL A 1 91 ? -3.317 14.097 -2.356 1.00 87.94 91 VAL A N 1
ATOM 711 C CA . VAL A 1 91 ? -3.208 14.951 -3.546 1.00 87.94 91 VAL A CA 1
ATOM 712 C C . VAL A 1 91 ? -4.115 16.183 -3.483 1.00 87.94 91 VAL A C 1
ATOM 714 O O . VAL A 1 91 ? -3.849 17.174 -4.159 1.00 87.94 91 VAL A O 1
ATOM 717 N N . GLU A 1 92 ? -5.180 16.160 -2.688 1.00 89.25 92 GLU A N 1
ATOM 718 C CA . GLU A 1 92 ? -6.088 17.297 -2.519 1.00 89.25 92 GLU A CA 1
ATOM 719 C C . GLU A 1 92 ? -5.449 18.469 -1.763 1.00 89.25 92 GLU A C 1
ATOM 721 O O . GLU A 1 92 ? -5.870 19.606 -1.970 1.00 89.25 92 GLU A O 1
ATOM 726 N N . SER A 1 93 ? -4.400 18.227 -0.967 1.00 90.94 93 SER A N 1
ATOM 727 C CA . SER A 1 93 ? -3.683 19.283 -0.242 1.00 90.94 93 SER A CA 1
ATOM 728 C C . SER A 1 93 ? -2.731 20.099 -1.124 1.00 90.94 93 SER A C 1
ATOM 730 O O . SER A 1 93 ? -2.340 21.195 -0.730 1.00 90.94 93 SER A O 1
ATOM 732 N N . PHE A 1 94 ? -2.379 19.602 -2.315 1.00 93.69 94 PHE A N 1
ATOM 733 C CA . PHE A 1 94 ? -1.431 20.268 -3.211 1.00 93.69 94 PHE A CA 1
ATOM 734 C C . PHE A 1 94 ? -2.113 21.167 -4.240 1.00 93.69 94 PHE A C 1
ATOM 736 O O . PHE A 1 94 ? -3.152 20.835 -4.825 1.00 93.69 94 PHE A O 1
ATOM 743 N N . LEU A 1 95 ? -1.448 22.270 -4.569 1.00 95.38 95 LEU A N 1
ATOM 744 C CA . LEU A 1 95 ? -1.778 23.129 -5.697 1.00 95.38 95 LEU A CA 1
ATOM 745 C C . LEU A 1 95 ? -1.512 22.419 -7.031 1.00 95.38 95 LEU A C 1
ATOM 747 O O . LEU A 1 95 ? -0.677 21.524 -7.151 1.00 95.38 95 LEU A O 1
ATOM 751 N N . THR A 1 96 ? -2.178 22.863 -8.097 1.00 95.06 96 THR A N 1
ATOM 752 C CA . THR A 1 96 ? -1.992 22.298 -9.447 1.00 95.06 96 THR A CA 1
ATOM 753 C C . THR A 1 96 ? -0.537 22.375 -9.928 1.00 95.06 96 THR A C 1
ATOM 755 O O . THR A 1 96 ? -0.045 21.436 -10.554 1.00 95.06 96 THR A O 1
ATOM 758 N N . CYS A 1 97 ? 0.169 23.470 -9.622 1.00 95.44 97 CYS A N 1
ATOM 759 C CA . CYS A 1 97 ? 1.589 23.618 -9.953 1.00 95.44 97 CYS A CA 1
ATOM 760 C C . CYS A 1 97 ? 2.472 22.634 -9.171 1.00 95.44 97 CYS A C 1
ATOM 762 O O . CYS A 1 97 ? 3.387 22.057 -9.754 1.00 95.44 97 CYS A O 1
ATOM 764 N N . GLU A 1 98 ? 2.160 22.382 -7.899 1.00 96.38 98 GLU A N 1
ATOM 765 C CA . GLU A 1 98 ? 2.864 21.417 -7.051 1.00 96.38 98 GLU A CA 1
ATOM 766 C C . GLU A 1 98 ? 2.645 19.988 -7.549 1.00 96.38 98 GLU A C 1
ATOM 768 O O . GLU A 1 98 ? 3.610 19.251 -7.718 1.00 96.38 98 GLU A O 1
ATOM 773 N N . LYS A 1 99 ? 1.411 19.606 -7.908 1.00 96.81 99 LYS A N 1
ATOM 774 C CA . LYS A 1 99 ? 1.125 18.287 -8.512 1.00 96.81 99 LYS A CA 1
ATOM 775 C C . LYS A 1 99 ? 1.945 18.056 -9.778 1.00 96.81 99 LYS A C 1
ATOM 777 O O . LYS A 1 99 ? 2.487 16.968 -9.982 1.00 96.81 99 LYS A O 1
ATOM 782 N N . GLN A 1 100 ? 2.058 19.081 -10.624 1.00 96.81 100 GLN A N 1
ATOM 783 C CA . GLN A 1 100 ? 2.871 19.011 -11.834 1.00 96.81 100 GLN A CA 1
ATOM 784 C C . GLN A 1 100 ? 4.369 18.924 -11.506 1.00 96.81 100 GLN A C 1
ATOM 786 O O . GLN A 1 100 ? 5.073 18.124 -12.124 1.00 96.81 100 GLN A O 1
ATOM 791 N N . ALA A 1 101 ? 4.850 19.690 -10.523 1.00 97.88 101 ALA A N 1
ATOM 792 C CA . ALA A 1 101 ? 6.229 19.623 -10.049 1.00 97.88 101 ALA A CA 1
ATOM 793 C C . ALA A 1 101 ? 6.563 18.235 -9.481 1.00 97.88 101 ALA A C 1
ATOM 795 O O . ALA A 1 101 ? 7.578 17.662 -9.866 1.00 97.88 101 ALA A O 1
ATOM 796 N N . ILE A 1 102 ? 5.681 17.648 -8.664 1.00 98.06 102 ILE A N 1
ATOM 797 C CA . ILE A 1 102 ? 5.809 16.279 -8.142 1.00 98.06 102 ILE A CA 1
ATOM 798 C C . ILE A 1 102 ? 5.907 15.289 -9.300 1.00 98.06 102 ILE A C 1
ATOM 800 O O . ILE A 1 102 ? 6.848 14.498 -9.344 1.00 98.06 102 ILE A O 1
ATOM 804 N N . LYS A 1 103 ? 4.991 15.358 -10.276 1.00 97.69 103 LYS A N 1
ATOM 805 C CA . LYS A 1 103 ? 4.999 14.455 -11.435 1.00 97.69 103 LYS A CA 1
ATOM 806 C C . LYS A 1 103 ? 6.315 14.529 -12.211 1.00 97.69 103 LYS A C 1
ATOM 808 O O . LYS A 1 103 ? 6.892 13.491 -12.533 1.00 97.69 103 LYS A O 1
ATOM 813 N N . VAL A 1 104 ? 6.799 15.738 -12.494 1.00 97.94 104 VAL A N 1
ATOM 814 C CA . VAL A 1 104 ? 8.092 15.966 -13.160 1.00 97.94 104 VAL A CA 1
ATOM 815 C C . VAL A 1 104 ? 9.230 15.407 -12.307 1.00 97.94 104 VAL A C 1
ATOM 817 O O . VAL A 1 104 ? 10.064 14.647 -12.793 1.00 97.94 104 VAL A O 1
ATOM 820 N N . PHE A 1 105 ? 9.232 15.702 -11.010 1.00 98.31 1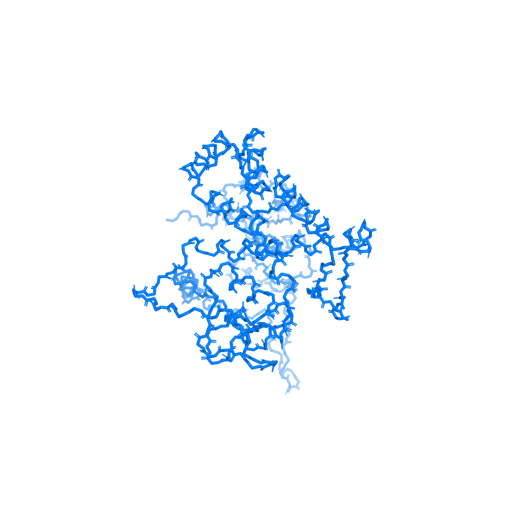05 PHE A N 1
ATOM 821 C CA . PHE A 1 105 ? 10.275 15.270 -10.090 1.00 98.31 105 PHE A CA 1
ATOM 822 C C . PHE A 1 105 ? 10.371 13.746 -9.952 1.00 98.31 105 PHE A C 1
ATOM 824 O O . PHE A 1 105 ? 11.474 13.217 -9.857 1.00 98.31 105 PHE A O 1
ATOM 831 N N . ILE A 1 106 ? 9.261 13.009 -9.975 1.00 97.44 106 ILE A N 1
ATOM 832 C CA . ILE A 1 106 ? 9.288 11.542 -9.838 1.00 97.44 106 ILE A CA 1
ATOM 833 C C . ILE A 1 106 ? 9.428 10.801 -11.177 1.00 97.44 106 ILE A C 1
ATOM 835 O O . ILE A 1 106 ? 9.494 9.574 -11.185 1.00 97.44 106 ILE A O 1
ATOM 839 N N . THR A 1 107 ? 9.488 11.510 -12.312 1.00 97.19 107 THR A N 1
ATOM 840 C CA . THR A 1 107 ? 9.612 10.885 -13.644 1.00 97.19 107 THR A CA 1
ATOM 841 C C . THR A 1 107 ? 10.833 11.333 -14.445 1.00 97.19 107 THR A C 1
ATOM 843 O O . THR A 1 107 ? 11.342 10.552 -15.251 1.00 97.19 107 THR A O 1
ATOM 846 N N . GLU A 1 108 ? 11.347 12.544 -14.224 1.00 95.75 108 GLU A N 1
ATOM 847 C CA . GLU A 1 108 ? 12.469 13.091 -14.984 1.00 95.75 108 GLU A CA 1
ATOM 848 C C . GLU A 1 108 ? 13.814 12.908 -14.276 1.00 95.75 108 GLU A C 1
ATOM 850 O O . GLU A 1 108 ? 13.981 13.175 -13.083 1.00 95.75 108 GLU A O 1
ATOM 855 N N . ALA A 1 109 ? 14.833 12.511 -15.043 1.00 94.06 109 ALA A N 1
ATOM 856 C CA . ALA A 1 109 ? 16.184 12.318 -14.522 1.00 94.06 109 ALA A CA 1
ATOM 857 C C . ALA A 1 109 ? 16.808 13.625 -14.004 1.00 94.06 109 ALA A C 1
ATOM 859 O O . ALA A 1 109 ? 17.501 13.616 -12.986 1.00 94.06 109 ALA A O 1
ATOM 860 N N . ARG A 1 110 ? 16.552 14.747 -14.687 1.00 96.19 110 ARG A N 1
ATOM 861 C CA . ARG A 1 110 ? 17.142 16.061 -14.397 1.00 96.19 110 ARG A CA 1
ATOM 862 C C . ARG A 1 110 ? 16.046 17.133 -14.348 1.00 96.19 110 ARG A C 1
ATOM 864 O O . ARG A 1 110 ? 15.874 17.843 -15.336 1.00 96.19 110 ARG A O 1
ATOM 871 N N . PRO A 1 111 ? 15.289 17.218 -13.241 1.00 96.12 111 PRO A N 1
ATOM 872 C CA . PRO A 1 111 ? 14.277 18.254 -13.078 1.00 96.12 111 PRO A CA 1
ATOM 873 C C . PRO A 1 111 ? 14.930 19.642 -13.026 1.00 96.12 111 PRO A C 1
ATOM 875 O O . PRO A 1 111 ? 16.090 19.781 -12.637 1.00 96.12 111 PRO A O 1
ATOM 878 N N . GLN A 1 112 ? 14.178 20.670 -13.418 1.00 97.25 112 GLN A N 1
ATOM 879 C CA . GLN A 1 112 ? 14.620 22.062 -13.316 1.00 97.25 112 GLN A CA 1
ATOM 880 C C . GLN A 1 112 ? 14.751 22.509 -11.852 1.00 97.25 112 GLN A C 1
ATOM 882 O O . GLN A 1 112 ? 14.052 22.002 -10.976 1.00 97.25 112 GLN A O 1
ATOM 887 N N . GLU A 1 113 ? 15.586 23.521 -11.600 1.00 97.50 113 GLU A N 1
ATOM 888 C CA . GLU A 1 113 ? 15.823 24.064 -10.251 1.00 97.50 113 GLU A CA 1
ATOM 889 C C . GLU A 1 113 ? 14.534 24.546 -9.566 1.00 97.50 113 GLU A C 1
ATOM 891 O O . GLU A 1 113 ? 14.343 24.363 -8.365 1.00 97.50 113 GLU A O 1
ATOM 896 N N . THR A 1 114 ? 13.600 25.100 -10.342 1.00 97.81 114 THR A N 1
ATOM 897 C CA . THR A 1 114 ? 12.274 25.521 -9.866 1.00 97.81 114 THR A CA 1
ATOM 898 C C . THR A 1 114 ? 11.455 24.356 -9.311 1.00 97.81 114 THR A C 1
ATOM 900 O O . THR A 1 114 ? 10.800 24.497 -8.281 1.00 97.81 114 THR A O 1
ATOM 903 N N . VAL A 1 115 ? 11.529 23.185 -9.951 1.00 98.19 115 VAL A N 1
ATOM 904 C CA . VAL A 1 115 ? 10.872 21.957 -9.484 1.00 98.19 115 VAL A CA 1
ATOM 905 C C . VAL A 1 115 ? 11.542 21.460 -8.206 1.00 98.19 115 VAL A C 1
ATOM 907 O O . VAL A 1 115 ? 10.848 21.139 -7.249 1.00 98.19 115 VAL A O 1
ATOM 910 N N . ILE A 1 116 ? 12.878 21.444 -8.159 1.00 97.31 116 ILE A N 1
ATOM 911 C CA . ILE A 1 116 ? 13.636 21.017 -6.971 1.00 97.31 116 ILE A CA 1
ATOM 912 C C . ILE A 1 116 ? 13.307 21.909 -5.766 1.00 97.31 116 ILE A C 1
ATOM 914 O O . ILE A 1 116 ? 13.063 21.397 -4.675 1.00 97.31 116 ILE A O 1
ATOM 918 N N . THR A 1 117 ? 13.237 23.226 -5.976 1.00 98.12 117 THR A N 1
ATOM 919 C CA . THR A 1 117 ? 12.880 24.199 -4.931 1.00 98.12 117 THR A CA 1
ATOM 920 C C . THR A 1 117 ? 11.464 23.947 -4.417 1.00 98.12 117 THR A C 1
ATOM 922 O O . THR A 1 117 ? 11.267 23.836 -3.213 1.00 98.12 117 THR A O 1
ATOM 925 N N . CYS A 1 118 ? 10.500 23.738 -5.320 1.00 97.75 118 CYS A N 1
ATOM 926 C CA . CYS A 1 118 ? 9.122 23.411 -4.952 1.00 97.75 118 CYS A CA 1
ATOM 927 C C . CYS A 1 118 ? 9.032 22.135 -4.092 1.00 97.75 118 CYS A C 1
ATOM 929 O O . CYS A 1 118 ? 8.385 22.154 -3.049 1.00 97.75 118 CYS A O 1
ATOM 931 N N . ILE A 1 119 ? 9.726 21.049 -4.458 1.00 97.75 119 ILE A N 1
ATOM 932 C CA . ILE A 1 119 ? 9.739 19.816 -3.646 1.00 97.75 119 ILE A CA 1
ATOM 933 C C . ILE A 1 119 ? 10.442 20.027 -2.300 1.00 97.75 119 ILE A C 1
ATOM 935 O O . ILE A 1 119 ? 10.004 19.486 -1.283 1.00 97.75 119 ILE A O 1
ATOM 939 N N . SER A 1 120 ? 11.508 20.830 -2.272 1.00 96.12 120 SER A N 1
ATOM 940 C CA . SER A 1 120 ? 12.180 21.209 -1.027 1.00 96.12 120 SER A CA 1
ATOM 941 C C . SER A 1 120 ? 11.225 21.934 -0.080 1.00 96.12 120 SER A C 1
ATOM 943 O O . SER A 1 120 ? 11.210 21.637 1.113 1.00 96.12 120 SER A O 1
ATOM 945 N N . ASP A 1 121 ? 10.403 22.841 -0.603 1.00 96.56 121 ASP A N 1
ATOM 946 C CA . ASP A 1 121 ? 9.432 23.590 0.189 1.00 96.56 121 ASP A CA 1
ATOM 947 C C . ASP A 1 121 ? 8.282 22.698 0.675 1.00 96.56 121 ASP A C 1
ATOM 949 O O . ASP A 1 121 ? 7.960 22.743 1.861 1.00 96.56 121 ASP A O 1
ATOM 953 N N . ILE A 1 122 ? 7.767 21.789 -0.166 1.00 94.19 122 ILE A N 1
ATOM 954 C CA . ILE A 1 122 ? 6.798 20.763 0.263 1.00 94.19 122 ILE A CA 1
ATOM 955 C C . ILE A 1 122 ? 7.366 19.934 1.418 1.00 94.19 122 ILE A C 1
ATOM 957 O O . ILE A 1 122 ? 6.683 19.736 2.417 1.00 94.19 122 ILE A O 1
ATOM 961 N N . HIS A 1 123 ? 8.623 19.490 1.329 1.00 90.50 123 HIS A N 1
ATOM 962 C CA . HIS A 1 123 ? 9.252 18.706 2.394 1.00 90.50 123 HIS A CA 1
ATOM 963 C C . HIS A 1 123 ? 9.430 19.497 3.700 1.00 90.50 123 HIS A C 1
ATOM 965 O O . HIS A 1 123 ? 9.301 18.926 4.783 1.00 90.50 123 HIS A O 1
ATOM 971 N N . LYS A 1 124 ? 9.707 20.806 3.623 1.00 92.69 124 LYS A N 1
ATOM 972 C CA . LYS A 1 124 ? 9.765 21.678 4.811 1.00 92.69 124 LYS A CA 1
ATOM 973 C C . LYS A 1 124 ? 8.388 21.834 5.457 1.00 92.69 124 LYS A C 1
ATOM 975 O O . LYS A 1 124 ? 8.305 21.861 6.681 1.00 92.69 124 LYS A O 1
ATOM 980 N N . SER A 1 125 ? 7.333 21.943 4.650 1.00 91.69 125 SER A N 1
ATOM 981 C CA . SER A 1 125 ? 5.952 22.080 5.122 1.00 91.69 125 SER A CA 1
ATOM 982 C C . SER A 1 125 ? 5.373 20.767 5.656 1.00 91.69 125 SER A C 1
ATOM 984 O O . SER A 1 125 ? 4.667 20.772 6.660 1.00 91.69 125 SER A O 1
ATOM 986 N N . SER A 1 126 ? 5.685 19.645 5.009 1.00 88.00 126 SER A N 1
ATOM 987 C CA . SER A 1 126 ? 5.262 18.297 5.378 1.00 88.00 126 SER A CA 1
ATOM 988 C C . SER A 1 126 ? 6.411 17.323 5.137 1.00 88.00 126 SER A C 1
ATOM 990 O O . SER A 1 126 ? 6.688 16.896 4.011 1.00 88.00 126 SER A O 1
ATOM 992 N N . GLN A 1 127 ? 7.090 16.943 6.221 1.00 84.00 127 GLN A N 1
ATOM 993 C CA . GLN A 1 127 ? 8.188 15.984 6.130 1.00 84.00 127 GLN A CA 1
ATOM 994 C C . GLN A 1 127 ? 7.708 14.643 5.573 1.00 84.00 127 GLN A C 1
ATOM 996 O O . GLN A 1 127 ? 8.395 14.074 4.728 1.00 84.00 127 GLN A O 1
ATOM 1001 N N . ALA A 1 128 ? 6.527 14.178 5.997 1.00 83.62 128 ALA A N 1
ATOM 1002 C CA . ALA A 1 128 ? 5.935 12.918 5.555 1.00 83.62 128 ALA A CA 1
ATOM 1003 C C . ALA A 1 128 ? 5.740 12.877 4.031 1.00 83.62 128 ALA A C 1
ATOM 1005 O O . ALA A 1 128 ? 6.256 11.970 3.376 1.00 83.62 128 ALA A O 1
ATOM 1006 N N . ASP A 1 129 ? 5.096 13.896 3.452 1.00 87.75 129 ASP A N 1
ATOM 1007 C CA . ASP A 1 129 ? 4.898 13.972 1.999 1.00 87.75 129 ASP A CA 1
ATOM 1008 C C . ASP A 1 129 ? 6.236 14.058 1.262 1.00 87.75 129 ASP A C 1
ATOM 1010 O O . ASP A 1 129 ? 6.461 13.358 0.273 1.00 87.75 129 ASP A O 1
ATOM 1014 N N . GLY A 1 130 ? 7.167 14.872 1.770 1.00 89.50 130 GLY A N 1
ATOM 1015 C CA . GLY A 1 130 ? 8.500 14.979 1.189 1.00 89.50 130 GLY A CA 1
ATOM 1016 C C . GLY A 1 130 ? 9.254 13.644 1.184 1.00 89.50 130 GLY A C 1
ATOM 1017 O O . GLY A 1 130 ? 9.837 13.288 0.161 1.00 89.50 130 GLY A O 1
ATOM 1018 N N . TYR A 1 131 ? 9.199 12.867 2.273 1.00 86.25 131 TYR A N 1
ATOM 1019 C CA . TYR A 1 131 ? 9.799 11.528 2.332 1.00 86.25 131 TYR A CA 1
ATOM 1020 C C . TYR A 1 131 ? 9.219 10.598 1.265 1.00 86.25 131 TYR A C 1
ATOM 1022 O O . TYR A 1 131 ? 9.982 9.967 0.530 1.00 86.25 131 TYR A O 1
ATOM 1030 N N . VAL A 1 132 ? 7.890 10.552 1.127 1.00 89.56 132 VAL A N 1
ATOM 1031 C CA . VAL A 1 132 ? 7.230 9.736 0.097 1.00 89.56 132 VAL A CA 1
ATOM 1032 C C . VAL A 1 132 ? 7.647 10.188 -1.305 1.00 89.56 132 VAL A C 1
ATOM 1034 O O . VAL A 1 132 ? 7.979 9.353 -2.144 1.00 89.56 132 VAL A O 1
ATOM 1037 N N . ILE A 1 133 ? 7.716 11.496 -1.572 1.00 93.75 133 ILE A N 1
ATOM 1038 C CA . ILE A 1 133 ? 8.140 12.034 -2.876 1.00 93.75 133 ILE A CA 1
ATOM 1039 C C . ILE A 1 133 ? 9.592 11.639 -3.205 1.00 93.75 133 ILE A C 1
ATOM 1041 O O . ILE A 1 133 ? 9.877 11.229 -4.337 1.00 93.75 133 ILE A O 1
ATOM 1045 N N . TYR A 1 134 ? 10.515 11.720 -2.242 1.00 92.19 134 TYR A N 1
ATOM 1046 C CA . TYR A 1 134 ? 11.905 11.298 -2.448 1.00 92.19 134 TYR A CA 1
ATOM 1047 C C . TYR A 1 134 ? 12.025 9.788 -2.671 1.00 92.19 134 TYR A C 1
ATOM 1049 O O . TYR A 1 134 ? 12.749 9.373 -3.581 1.00 92.19 134 TYR A O 1
ATOM 1057 N N . LEU A 1 135 ? 11.274 8.976 -1.920 1.00 90.19 135 LEU A N 1
ATOM 1058 C CA . LEU A 1 135 ? 11.198 7.528 -2.124 1.00 90.19 135 LEU A CA 1
ATOM 1059 C C . LEU A 1 135 ? 10.663 7.197 -3.523 1.00 90.19 135 LEU A C 1
ATOM 1061 O O . LEU A 1 135 ? 11.257 6.405 -4.251 1.00 90.19 135 LEU A O 1
ATOM 1065 N N . LEU A 1 136 ? 9.586 7.850 -3.958 1.00 94.12 136 LEU A N 1
ATOM 1066 C CA . LEU A 1 136 ? 9.036 7.676 -5.303 1.00 94.12 136 LEU A CA 1
ATOM 1067 C C . LEU A 1 136 ? 10.061 8.013 -6.384 1.00 94.12 136 LEU A C 1
ATOM 1069 O O . LEU A 1 136 ? 10.209 7.262 -7.350 1.00 94.12 136 LEU A O 1
ATOM 1073 N N . ARG A 1 137 ? 10.821 9.099 -6.211 1.00 94.94 137 ARG A N 1
ATOM 1074 C CA . ARG A 1 137 ? 11.918 9.433 -7.124 1.00 94.94 137 ARG A CA 1
ATOM 1075 C C . ARG A 1 137 ? 12.996 8.347 -7.125 1.00 94.94 137 ARG A C 1
ATOM 1077 O O . ARG A 1 137 ? 13.422 7.945 -8.210 1.00 94.94 137 ARG A O 1
ATOM 1084 N N . ALA A 1 138 ? 13.411 7.852 -5.957 1.00 90.25 138 ALA A N 1
ATOM 1085 C CA . ALA A 1 138 ? 14.361 6.743 -5.835 1.00 90.25 138 ALA A CA 1
ATOM 1086 C C . ALA A 1 138 ? 13.881 5.514 -6.629 1.00 90.25 138 ALA A C 1
ATOM 1088 O O . ALA A 1 138 ? 14.598 4.973 -7.475 1.00 90.25 138 ALA A O 1
ATOM 1089 N N . LEU A 1 139 ? 12.622 5.129 -6.431 1.00 93.88 139 LEU A N 1
ATOM 1090 C CA . LEU A 1 139 ? 12.035 3.931 -7.018 1.00 93.88 139 LEU A CA 1
ATOM 1091 C C . LEU A 1 139 ? 11.814 4.023 -8.530 1.00 93.88 139 LEU A C 1
ATOM 1093 O O . LEU A 1 139 ? 12.112 3.068 -9.258 1.00 93.88 139 LEU A O 1
ATOM 1097 N N . LEU A 1 140 ? 11.307 5.162 -9.001 1.00 96.12 140 LEU A N 1
ATOM 1098 C CA . LEU A 1 140 ? 10.878 5.355 -10.384 1.00 96.12 140 LEU A CA 1
ATOM 1099 C C . LEU A 1 140 ? 12.009 5.872 -11.279 1.00 96.12 140 LEU A C 1
ATOM 1101 O O . LEU A 1 140 ? 12.319 5.249 -12.297 1.00 96.12 140 LEU A O 1
ATOM 1105 N N . VAL A 1 141 ? 12.668 6.971 -10.899 1.00 95.50 141 VAL A N 1
ATOM 1106 C CA . VAL A 1 141 ? 13.675 7.635 -11.750 1.00 95.50 141 VAL A CA 1
ATOM 1107 C C . VAL A 1 141 ? 14.952 6.808 -11.843 1.00 95.50 141 VAL A C 1
ATOM 1109 O O . VAL A 1 141 ? 15.485 6.613 -12.937 1.00 95.50 141 VAL A O 1
ATOM 1112 N N . TYR A 1 142 ? 15.418 6.254 -10.721 1.00 91.44 142 TYR A N 1
ATOM 1113 C CA . TYR A 1 142 ? 16.603 5.387 -10.703 1.00 91.44 142 TYR A CA 1
ATOM 1114 C C . TYR A 1 142 ? 16.286 3.929 -11.056 1.00 91.44 142 TYR A C 1
ATOM 1116 O O . TYR A 1 142 ? 17.158 3.064 -10.968 1.00 91.44 142 TYR A O 1
ATOM 1124 N N . ARG A 1 143 ? 15.053 3.656 -11.511 1.00 93.94 143 ARG A N 1
ATOM 1125 C CA . ARG A 1 143 ? 14.591 2.350 -12.001 1.00 93.94 143 ARG A CA 1
ATOM 1126 C C . ARG A 1 143 ? 14.754 1.216 -10.990 1.00 93.94 143 ARG A C 1
ATOM 1128 O O . ARG A 1 143 ? 14.834 0.058 -11.400 1.00 93.94 143 ARG A O 1
ATOM 1135 N N . ILE A 1 144 ? 14.774 1.516 -9.692 1.00 92.50 144 ILE A N 1
ATOM 1136 C CA . ILE A 1 144 ? 14.873 0.491 -8.647 1.00 92.50 144 ILE A CA 1
ATOM 1137 C C . ILE A 1 144 ? 13.665 -0.449 -8.728 1.00 92.50 144 ILE A C 1
ATOM 1139 O O . ILE A 1 144 ? 13.849 -1.661 -8.702 1.00 92.50 144 ILE A O 1
ATOM 1143 N N . LEU A 1 145 ? 12.454 0.078 -8.947 1.00 95.50 145 LEU A N 1
ATOM 1144 C CA . LEU A 1 145 ? 11.254 -0.747 -9.121 1.00 95.50 145 LEU A CA 1
ATOM 1145 C C . LEU A 1 145 ? 11.371 -1.700 -10.323 1.00 95.50 145 LEU A C 1
ATOM 1147 O O . LEU A 1 145 ? 11.075 -2.887 -10.226 1.00 95.50 145 LEU A O 1
ATOM 1151 N N . ILE A 1 146 ? 11.829 -1.196 -11.471 1.00 95.12 146 ILE A N 1
ATOM 1152 C CA . ILE A 1 146 ? 12.011 -2.025 -12.672 1.00 95.12 146 ILE A CA 1
ATOM 1153 C C . ILE A 1 146 ? 13.093 -3.078 -12.436 1.00 95.12 146 ILE A C 1
ATOM 1155 O O . ILE A 1 146 ? 12.921 -4.239 -12.812 1.00 95.12 146 ILE A O 1
ATOM 1159 N N . LEU A 1 147 ? 14.199 -2.686 -11.799 1.00 91.75 147 LEU A N 1
ATOM 1160 C CA . LEU A 1 147 ? 15.284 -3.584 -11.435 1.00 91.75 147 LEU A CA 1
ATOM 1161 C C . LEU A 1 147 ? 14.771 -4.732 -10.567 1.00 91.75 147 LEU A C 1
ATOM 1163 O O . LEU A 1 147 ? 15.107 -5.878 -10.855 1.00 91.75 147 LEU A O 1
ATOM 1167 N N . THR A 1 148 ? 13.980 -4.453 -9.529 1.00 93.12 148 THR A N 1
ATOM 1168 C CA . THR A 1 148 ? 13.512 -5.486 -8.598 1.00 93.12 148 THR A CA 1
ATOM 1169 C C . THR A 1 148 ? 12.474 -6.407 -9.233 1.00 93.12 148 THR A C 1
ATOM 1171 O O . THR A 1 148 ? 12.607 -7.625 -9.115 1.00 93.12 148 THR A O 1
ATOM 1174 N N . LEU A 1 149 ? 11.525 -5.863 -10.003 1.00 93.56 149 LEU A N 1
ATOM 1175 C CA . LEU A 1 149 ? 10.550 -6.653 -10.767 1.00 93.56 149 LEU A CA 1
ATOM 1176 C C . LEU A 1 149 ? 11.211 -7.548 -11.830 1.00 93.56 149 LEU A C 1
ATOM 1178 O O . LEU A 1 149 ? 10.722 -8.639 -12.101 1.00 93.56 149 LEU A O 1
ATOM 1182 N N . SER A 1 150 ? 12.345 -7.127 -12.399 1.00 89.81 150 SER A N 1
ATOM 1183 C CA . SER A 1 150 ? 13.075 -7.893 -13.426 1.00 89.81 150 SER A CA 1
ATOM 1184 C C . SER A 1 150 ? 13.933 -9.033 -12.864 1.00 89.81 150 SER A C 1
ATOM 1186 O O . SER A 1 150 ? 14.527 -9.805 -13.626 1.00 89.81 150 SER A O 1
ATOM 1188 N N . ARG A 1 151 ? 14.089 -9.127 -11.539 1.00 86.88 151 ARG A N 1
ATOM 1189 C CA . ARG A 1 151 ? 14.974 -10.114 -10.910 1.00 86.88 151 ARG A CA 1
ATOM 1190 C C . ARG A 1 151 ? 14.227 -11.407 -10.626 1.00 86.88 151 ARG A C 1
ATOM 1192 O O . ARG A 1 151 ? 13.085 -11.421 -10.181 1.00 86.88 151 ARG A O 1
ATOM 1199 N N . ARG A 1 152 ? 14.925 -12.521 -10.829 1.00 83.50 152 ARG A N 1
ATOM 1200 C CA . ARG A 1 152 ? 14.387 -13.871 -10.658 1.00 83.50 152 ARG A CA 1
ATOM 1201 C C . ARG A 1 152 ? 14.477 -14.305 -9.198 1.00 83.50 152 ARG A C 1
ATOM 1203 O O . ARG A 1 152 ? 15.571 -14.576 -8.693 1.00 83.50 152 ARG A O 1
ATOM 1210 N N . TRP A 1 153 ? 13.325 -14.412 -8.552 1.00 83.19 153 TRP A N 1
ATOM 1211 C CA . TRP A 1 153 ? 13.189 -15.036 -7.238 1.00 83.19 153 TRP A CA 1
ATOM 1212 C C . TRP A 1 153 ? 13.669 -16.503 -7.265 1.00 83.19 153 TRP A C 1
ATOM 1214 O O . TRP A 1 153 ? 13.591 -17.162 -8.304 1.00 83.19 153 TRP A O 1
ATOM 1224 N N . ASN A 1 154 ? 14.243 -16.999 -6.162 1.00 78.69 154 ASN A N 1
ATOM 1225 C CA . ASN A 1 154 ? 14.895 -18.323 -6.035 1.00 78.69 154 ASN A CA 1
ATOM 1226 C C . ASN A 1 154 ? 16.125 -18.578 -6.930 1.00 78.69 154 ASN A C 1
ATOM 1228 O O . ASN A 1 154 ? 16.723 -19.657 -6.892 1.00 78.69 154 ASN A O 1
ATOM 1232 N N . VAL A 1 155 ? 16.544 -17.576 -7.707 1.00 78.62 155 VAL A N 1
ATOM 1233 C CA . VAL A 1 155 ? 17.765 -17.621 -8.525 1.00 78.62 155 VAL A CA 1
ATOM 1234 C C . VAL A 1 155 ? 18.719 -16.492 -8.151 1.00 78.62 155 VAL A C 1
ATOM 1236 O O . VAL A 1 155 ? 19.918 -16.724 -8.052 1.00 78.62 155 VAL A O 1
ATOM 1239 N N . GLN A 1 156 ? 18.202 -15.273 -7.967 1.00 76.88 156 GLN A N 1
ATOM 1240 C CA . GLN A 1 156 ? 18.996 -14.065 -7.717 1.00 76.88 156 GLN A CA 1
ATOM 1241 C C . GLN A 1 156 ? 18.786 -13.483 -6.316 1.00 76.88 156 GLN A C 1
ATOM 1243 O O . GLN A 1 156 ? 19.732 -12.927 -5.766 1.00 76.88 156 GLN A O 1
ATOM 1248 N N . TYR A 1 157 ? 17.595 -13.643 -5.730 1.00 82.00 157 TYR A N 1
ATOM 1249 C CA . TYR A 1 157 ? 17.314 -13.325 -4.324 1.00 82.00 157 TYR A CA 1
ATOM 1250 C C . TYR A 1 157 ? 16.229 -14.235 -3.713 1.00 82.00 157 TYR A C 1
ATOM 1252 O O . TYR A 1 157 ? 15.412 -14.794 -4.455 1.00 82.00 157 TYR A O 1
ATOM 1260 N N . CYS A 1 158 ? 16.209 -14.350 -2.381 1.00 81.88 158 CYS A N 1
ATOM 1261 C CA . CYS A 1 158 ? 15.128 -14.941 -1.570 1.00 81.88 158 CYS A CA 1
ATOM 1262 C C . CYS A 1 158 ? 15.161 -14.409 -0.133 1.00 81.88 158 CYS A C 1
ATOM 1264 O O . CYS A 1 158 ? 16.134 -13.762 0.255 1.00 81.88 158 CYS A O 1
ATOM 1266 N N . LEU A 1 159 ? 14.156 -14.770 0.674 1.00 82.69 159 LEU A N 1
ATOM 1267 C CA . LEU A 1 159 ? 14.193 -14.588 2.127 1.00 82.69 159 LEU A CA 1
ATOM 1268 C C . LEU A 1 159 ? 15.391 -15.310 2.753 1.00 82.69 159 LEU A C 1
ATOM 1270 O O . LEU A 1 159 ? 15.788 -16.397 2.319 1.00 82.69 159 LEU A O 1
ATOM 1274 N N . HIS A 1 160 ? 15.966 -14.696 3.782 1.00 71.94 160 HIS A N 1
ATOM 1275 C CA . HIS A 1 160 ? 17.023 -15.308 4.571 1.00 71.94 160 HIS A CA 1
ATOM 1276 C C . HIS A 1 160 ? 16.543 -16.573 5.308 1.00 71.94 160 HIS A C 1
ATOM 1278 O O . HIS A 1 160 ? 15.353 -16.873 5.382 1.00 71.94 160 HIS A O 1
ATOM 1284 N N . HIS A 1 161 ? 17.494 -17.340 5.850 1.00 67.44 161 HIS A N 1
ATOM 1285 C CA . HIS A 1 161 ? 17.213 -18.567 6.599 1.00 67.44 161 HIS A CA 1
ATOM 1286 C C . HIS A 1 161 ? 16.180 -18.332 7.728 1.00 67.44 161 HIS A C 1
ATOM 1288 O O . HIS A 1 161 ? 16.325 -17.336 8.435 1.00 67.44 161 HIS A O 1
ATOM 1294 N N . PRO A 1 162 ? 15.245 -19.271 8.002 1.00 65.31 162 PRO A N 1
ATOM 1295 C CA . PRO A 1 162 ? 14.155 -19.123 8.989 1.00 65.31 162 PRO A CA 1
ATOM 1296 C C . PRO A 1 162 ? 14.541 -18.798 10.443 1.00 65.31 162 PRO A C 1
ATOM 1298 O O . PRO A 1 162 ? 13.668 -18.639 11.283 1.00 65.31 162 PRO A O 1
ATOM 1301 N N . LEU A 1 163 ? 15.837 -18.758 10.763 1.00 64.19 163 LEU A N 1
ATOM 1302 C CA . LEU A 1 163 ? 16.360 -18.462 12.104 1.00 64.19 163 LEU A CA 1
ATOM 1303 C C . LEU A 1 163 ? 16.789 -16.990 12.253 1.00 64.19 163 LEU A C 1
ATOM 1305 O O . LEU A 1 163 ? 17.405 -16.635 13.253 1.00 64.19 163 LEU A O 1
ATOM 1309 N N . ARG A 1 164 ? 16.540 -16.156 11.240 1.00 67.50 164 ARG A N 1
ATOM 1310 C CA . ARG A 1 164 ? 16.819 -14.716 11.236 1.00 67.50 164 ARG A CA 1
ATOM 1311 C C . ARG A 1 164 ? 15.592 -13.942 10.782 1.00 67.50 164 ARG A C 1
ATOM 1313 O O . ARG A 1 164 ? 14.674 -14.526 10.205 1.00 67.50 164 ARG A O 1
ATOM 1320 N N . ASP A 1 165 ? 15.646 -12.630 10.988 1.00 69.19 165 ASP A N 1
ATOM 1321 C CA . ASP A 1 165 ? 14.651 -11.705 10.464 1.00 69.19 165 ASP A CA 1
ATOM 1322 C C . ASP A 1 165 ? 14.452 -11.931 8.958 1.00 69.19 165 ASP A C 1
ATOM 1324 O O . ASP A 1 165 ? 15.431 -12.111 8.215 1.00 69.19 165 ASP A O 1
ATOM 1328 N N . PRO A 1 166 ? 13.194 -11.967 8.491 1.00 71.44 166 PRO A N 1
ATOM 1329 C CA . PRO A 1 166 ? 12.872 -12.375 7.136 1.00 71.44 166 PRO A CA 1
ATOM 1330 C C . PRO A 1 166 ? 13.135 -11.231 6.150 1.00 71.44 166 PRO A C 1
ATOM 1332 O O . PRO A 1 166 ? 12.214 -10.613 5.631 1.00 71.44 166 PRO A O 1
ATOM 1335 N N . VAL A 1 167 ? 14.411 -10.965 5.874 1.00 77.12 167 VAL A N 1
ATOM 1336 C CA . VAL A 1 167 ? 14.869 -9.982 4.884 1.00 77.12 167 VAL A CA 1
ATOM 1337 C C . VAL A 1 167 ? 15.395 -10.708 3.651 1.00 77.12 167 VAL A C 1
ATOM 1339 O O . VAL A 1 167 ? 16.061 -11.743 3.751 1.00 77.12 167 VAL A O 1
ATOM 1342 N N . ALA A 1 168 ? 15.096 -10.187 2.463 1.00 79.44 168 ALA A N 1
ATOM 1343 C CA . ALA A 1 168 ? 15.594 -10.767 1.227 1.00 79.44 168 ALA A CA 1
ATOM 1344 C C . ALA A 1 168 ? 17.084 -10.474 0.997 1.00 79.44 168 ALA A C 1
ATOM 1346 O O . ALA A 1 168 ? 17.521 -9.324 1.000 1.00 79.44 168 ALA A O 1
ATOM 1347 N N . VAL A 1 169 ? 17.854 -11.519 0.692 1.00 76.50 169 VAL A N 1
ATOM 1348 C CA . VAL A 1 169 ? 19.304 -11.458 0.447 1.00 76.50 169 VAL A CA 1
ATOM 1349 C C . VAL A 1 169 ? 19.663 -11.977 -0.950 1.00 76.50 169 VAL A C 1
ATOM 1351 O O . VAL A 1 169 ? 18.921 -12.786 -1.519 1.00 76.50 169 VAL A O 1
ATOM 1354 N N . PRO A 1 170 ? 20.792 -11.544 -1.541 1.00 70.31 170 PRO A N 1
ATOM 1355 C CA . PRO A 1 170 ? 21.258 -12.081 -2.816 1.00 70.31 170 PRO A CA 1
ATOM 1356 C C . PRO A 1 170 ? 21.658 -13.564 -2.710 1.00 70.31 170 PRO A C 1
ATOM 1358 O O . PRO A 1 170 ? 22.203 -14.018 -1.700 1.00 70.31 170 PRO A O 1
ATOM 1361 N N . TYR A 1 171 ? 21.436 -14.322 -3.786 1.00 63.91 171 TYR A N 1
ATOM 1362 C CA . TYR A 1 171 ? 21.879 -15.717 -3.906 1.00 63.91 171 TYR A CA 1
ATOM 1363 C C . TYR A 1 171 ? 23.361 -15.823 -4.291 1.00 63.91 171 TYR A C 1
ATOM 1365 O O . TYR A 1 171 ? 23.824 -15.133 -5.199 1.00 63.91 171 TYR A O 1
ATOM 1373 N N . LEU A 1 172 ? 24.085 -16.751 -3.652 1.00 50.81 172 LEU A N 1
ATOM 1374 C CA . LEU A 1 172 ? 25.432 -17.168 -4.079 1.00 50.81 172 LEU A CA 1
ATOM 1375 C C . LEU A 1 172 ? 25.365 -18.214 -5.205 1.00 50.81 172 LEU A C 1
ATOM 1377 O O . LEU A 1 172 ? 26.209 -18.238 -6.097 1.00 50.81 172 LEU A O 1
ATOM 1381 N N . ALA A 1 173 ? 24.338 -19.064 -5.162 1.00 40.31 173 ALA A N 1
ATOM 1382 C CA . ALA A 1 173 ? 23.996 -20.083 -6.152 1.00 40.31 173 ALA A CA 1
ATOM 1383 C C . ALA A 1 173 ? 22.480 -20.345 -6.099 1.00 40.31 173 ALA A C 1
ATOM 1385 O O .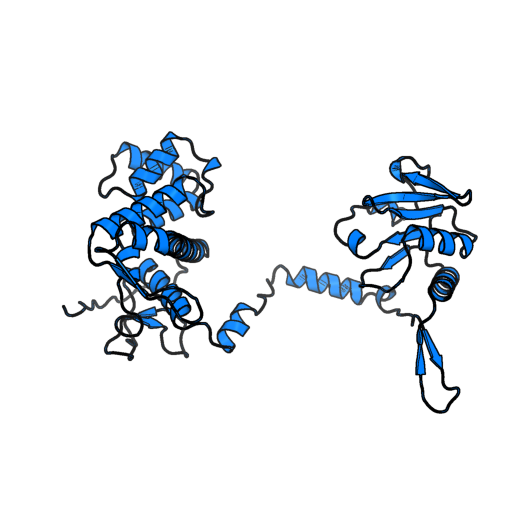 ALA A 1 173 ? 21.832 -19.941 -5.137 1.00 40.31 173 ALA A O 1
ATOM 1386 N N . LYS A 1 174 ? 21.899 -21.023 -7.100 1.00 41.62 174 LYS A N 1
ATOM 1387 C CA . LYS A 1 174 ? 20.454 -21.335 -7.127 1.00 41.62 174 LYS A CA 1
ATOM 1388 C C . LYS A 1 174 ? 20.015 -21.952 -5.792 1.00 41.62 174 LYS A C 1
ATOM 1390 O O . LYS A 1 174 ? 20.596 -22.945 -5.363 1.00 41.62 174 LYS A O 1
ATOM 1395 N N . SER A 1 175 ? 19.003 -21.367 -5.157 1.00 53.12 175 SER A N 1
ATOM 1396 C CA . SER A 1 175 ? 18.440 -21.855 -3.890 1.00 53.12 175 SER A CA 1
ATOM 1397 C C . SER A 1 175 ? 19.388 -21.865 -2.668 1.00 53.12 175 SER A C 1
ATOM 1399 O O . SER A 1 175 ? 18.983 -22.355 -1.619 1.00 53.12 175 SER A O 1
ATOM 1401 N N . ILE A 1 176 ? 20.575 -21.229 -2.724 1.00 59.34 176 ILE A N 1
ATOM 1402 C CA . ILE A 1 176 ? 21.466 -21.002 -1.559 1.00 59.34 176 ILE A CA 1
ATOM 1403 C C . ILE A 1 176 ? 21.663 -19.499 -1.214 1.00 59.34 176 ILE A C 1
ATOM 1405 O O . ILE A 1 176 ? 22.521 -18.842 -1.828 1.00 59.34 176 ILE A O 1
ATOM 1409 N N . PRO A 1 177 ? 20.898 -18.924 -0.258 1.00 59.41 177 PRO A N 1
ATOM 1410 C CA . PRO A 1 177 ? 21.037 -17.513 0.106 1.00 59.41 177 PRO A CA 1
ATOM 1411 C C . PRO A 1 177 ? 22.438 -17.201 0.636 1.00 59.41 177 PRO A C 1
ATOM 1413 O O . PRO A 1 177 ? 23.054 -18.020 1.326 1.00 59.41 177 PRO A O 1
ATOM 1416 N N . SER A 1 178 ? 22.940 -15.998 0.355 1.00 62.53 178 SER A N 1
ATOM 1417 C CA . SER A 1 178 ? 24.174 -15.526 0.979 1.00 62.53 178 SER A CA 1
ATOM 1418 C C . SER A 1 178 ? 23.969 -15.302 2.477 1.00 62.53 178 SER A C 1
ATOM 1420 O O . SER A 1 178 ? 23.056 -14.590 2.885 1.00 62.53 178 SER A O 1
ATOM 1422 N N . ARG A 1 179 ? 24.842 -15.878 3.312 1.00 57.31 179 ARG A N 1
ATOM 1423 C CA . ARG A 1 179 ? 24.751 -15.772 4.783 1.00 57.31 179 ARG A CA 1
ATOM 1424 C C . ARG A 1 179 ? 25.139 -14.394 5.336 1.00 57.31 179 ARG A C 1
ATOM 1426 O O . ARG A 1 179 ? 24.782 -14.081 6.469 1.00 57.31 179 ARG A O 1
ATOM 1433 N N . LEU A 1 180 ? 25.903 -13.616 4.566 1.00 59.06 180 LEU A N 1
ATOM 1434 C CA . LEU A 1 180 ? 26.548 -12.371 5.011 1.00 59.06 180 LEU A CA 1
ATOM 1435 C C . LEU A 1 180 ? 26.343 -11.193 4.050 1.00 59.06 180 LEU A C 1
ATOM 1437 O O . LEU A 1 180 ? 26.884 -10.123 4.296 1.00 59.06 180 LEU A O 1
ATOM 1441 N N . ALA A 1 181 ? 25.640 -11.389 2.932 1.00 59.31 181 ALA A N 1
ATOM 1442 C CA . ALA A 1 181 ? 25.419 -10.309 1.979 1.00 59.31 181 ALA A CA 1
ATOM 1443 C C . ALA A 1 181 ? 24.028 -9.711 2.161 1.00 59.31 181 ALA A C 1
ATOM 1445 O O . ALA A 1 181 ? 23.034 -10.432 2.211 1.00 59.31 181 ALA A O 1
ATOM 1446 N N . GLU A 1 182 ? 23.994 -8.389 2.174 1.00 65.94 182 GLU A N 1
ATOM 1447 C CA . GLU A 1 182 ? 22.795 -7.562 2.200 1.00 65.94 182 GLU A CA 1
ATOM 1448 C C . GLU A 1 182 ? 22.825 -6.628 0.987 1.00 65.94 182 GLU A C 1
ATOM 1450 O O . GLU A 1 182 ? 23.867 -6.453 0.339 1.00 65.94 182 GLU A O 1
ATOM 1455 N N . TRP A 1 183 ? 21.685 -6.038 0.636 1.00 65.81 183 TRP A N 1
ATOM 1456 C CA . TRP A 1 183 ? 21.664 -5.015 -0.404 1.00 65.81 183 TRP A CA 1
ATOM 1457 C C . TRP A 1 183 ? 22.133 -3.687 0.178 1.00 65.81 183 TRP A C 1
ATOM 1459 O O . TRP A 1 183 ? 21.667 -3.264 1.228 1.00 65.81 183 TRP A O 1
ATOM 1469 N N . GLY A 1 184 ? 23.021 -2.992 -0.535 1.00 61.38 184 GLY A N 1
ATOM 1470 C CA . GLY A 1 184 ? 23.544 -1.695 -0.091 1.00 61.38 184 GLY A CA 1
ATOM 1471 C C . GLY A 1 184 ? 22.523 -0.548 -0.101 1.00 61.38 184 GLY A C 1
ATOM 1472 O O . GLY A 1 184 ? 22.884 0.570 0.243 1.00 61.38 184 GLY A O 1
ATOM 1473 N N . TYR A 1 185 ? 21.280 -0.799 -0.522 1.00 71.44 185 TYR A N 1
ATOM 1474 C CA . TYR A 1 185 ? 20.195 0.180 -0.524 1.00 71.44 185 TYR A CA 1
ATOM 1475 C C . TYR A 1 185 ? 18.967 -0.428 0.151 1.00 71.44 185 TYR A C 1
ATOM 1477 O O . TYR A 1 185 ? 18.523 -1.509 -0.245 1.00 71.44 185 TYR A O 1
ATOM 1485 N N . VAL A 1 186 ? 18.419 0.269 1.148 1.00 76.69 186 VAL A N 1
ATOM 1486 C CA . VAL A 1 186 ? 17.320 -0.242 1.980 1.00 76.69 186 VAL A CA 1
ATOM 1487 C C . VAL A 1 186 ? 16.083 -0.540 1.132 1.00 76.69 186 VAL A C 1
ATOM 1489 O O . VAL A 1 186 ? 15.558 -1.647 1.205 1.00 76.69 186 VAL A O 1
ATOM 1492 N N . ASP A 1 187 ? 15.704 0.359 0.220 1.00 79.62 187 ASP A N 1
ATOM 1493 C CA . ASP A 1 187 ? 14.529 0.179 -0.650 1.00 79.62 187 ASP A CA 1
ATOM 1494 C C . ASP A 1 187 ? 14.600 -1.087 -1.513 1.00 79.62 187 ASP A C 1
ATOM 1496 O O . ASP A 1 187 ? 13.587 -1.730 -1.787 1.00 79.62 187 ASP A O 1
ATOM 1500 N N . VAL A 1 188 ? 15.809 -1.474 -1.937 1.00 84.50 188 VAL A N 1
ATOM 1501 C CA . VAL A 1 188 ? 16.032 -2.702 -2.710 1.00 84.50 188 VAL A CA 1
ATOM 1502 C C . VAL A 1 188 ? 15.775 -3.928 -1.833 1.00 84.50 188 VAL A C 1
ATOM 1504 O O . VAL A 1 188 ? 15.086 -4.852 -2.271 1.00 84.50 188 VAL A O 1
ATOM 1507 N N . SER A 1 189 ? 16.287 -3.926 -0.597 1.00 84.56 189 SER A N 1
ATOM 1508 C CA . SER A 1 189 ? 16.019 -4.983 0.387 1.00 84.56 189 SER A CA 1
ATOM 1509 C C . SER A 1 189 ? 14.527 -5.101 0.681 1.00 84.56 189 SER A C 1
ATOM 1511 O O . SER A 1 189 ? 13.994 -6.209 0.659 1.00 84.56 189 SER A O 1
ATOM 1513 N N . LEU A 1 190 ? 13.843 -3.977 0.903 1.00 85.88 190 LEU A N 1
ATOM 1514 C CA . LEU A 1 190 ? 12.411 -3.936 1.197 1.00 85.88 190 LEU A CA 1
ATOM 1515 C C . LEU A 1 190 ? 11.582 -4.492 0.031 1.00 85.88 190 LEU A C 1
ATOM 1517 O O . LEU A 1 190 ? 10.820 -5.440 0.212 1.00 85.88 190 LEU A O 1
ATOM 1521 N N . LEU A 1 191 ? 11.810 -4.003 -1.194 1.00 91.19 191 LEU A N 1
ATOM 1522 C CA . LEU A 1 191 ? 11.133 -4.495 -2.399 1.00 91.19 191 LEU A CA 1
ATOM 1523 C C . LEU A 1 191 ? 11.333 -5.998 -2.609 1.00 91.19 191 LEU A C 1
ATOM 1525 O O . LEU A 1 191 ? 10.371 -6.716 -2.880 1.00 91.19 191 LEU A O 1
ATOM 1529 N N . PHE A 1 192 ? 12.566 -6.495 -2.485 1.00 91.25 192 PHE A N 1
ATOM 1530 C CA . PHE A 1 192 ? 12.821 -7.929 -2.617 1.00 91.25 192 PHE A CA 1
ATOM 1531 C C . PHE A 1 192 ? 12.202 -8.746 -1.490 1.00 91.25 192 PHE A C 1
ATOM 1533 O O . PHE A 1 192 ? 11.825 -9.895 -1.727 1.00 91.25 192 PHE A O 1
ATOM 1540 N N . THR A 1 193 ? 12.085 -8.178 -0.293 1.00 90.06 193 THR A N 1
ATOM 1541 C CA . THR A 1 193 ? 11.429 -8.823 0.846 1.00 90.06 193 THR A CA 1
ATOM 1542 C C . THR A 1 193 ? 9.937 -8.978 0.573 1.00 90.06 193 THR A C 1
ATOM 1544 O O . THR A 1 193 ? 9.458 -10.112 0.550 1.00 90.06 193 THR A O 1
ATOM 1547 N N . CYS A 1 194 ? 9.234 -7.892 0.227 1.00 92.12 194 CYS A N 1
ATOM 1548 C CA . CYS A 1 194 ? 7.816 -7.932 -0.152 1.00 92.12 194 CYS A CA 1
ATOM 1549 C C . CYS A 1 194 ? 7.571 -8.902 -1.319 1.00 92.12 194 CYS A C 1
ATOM 155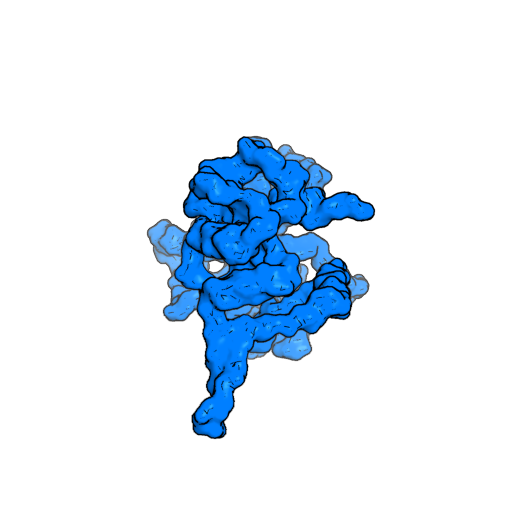1 O O . CYS A 1 194 ? 6.715 -9.779 -1.233 1.00 92.12 194 CYS A O 1
ATOM 1553 N N . LEU A 1 195 ? 8.374 -8.815 -2.389 1.00 92.94 195 LEU A N 1
ATOM 1554 C CA . LEU A 1 195 ? 8.271 -9.727 -3.532 1.00 92.94 195 LEU A CA 1
ATOM 1555 C C . LEU A 1 195 ? 8.503 -11.189 -3.128 1.00 92.94 195 LEU A C 1
ATOM 1557 O O . LEU A 1 195 ? 7.776 -12.069 -3.580 1.00 92.94 195 LEU A O 1
ATOM 1561 N N . SER A 1 196 ? 9.478 -11.468 -2.258 1.00 91.12 196 SER A N 1
ATOM 1562 C CA . SER A 1 196 ? 9.730 -12.836 -1.796 1.00 91.12 196 SER A CA 1
ATOM 1563 C C . SER A 1 196 ? 8.541 -13.397 -1.022 1.00 91.12 196 SER A C 1
ATOM 1565 O O . SER A 1 196 ? 8.176 -14.546 -1.258 1.00 91.12 196 SER A O 1
ATOM 1567 N N . PHE A 1 197 ? 7.899 -12.593 -0.172 1.00 90.44 197 PHE A N 1
ATOM 1568 C CA . PHE A 1 197 ? 6.661 -12.985 0.501 1.00 90.44 197 PHE A CA 1
ATOM 1569 C C . PHE A 1 197 ? 5.502 -13.191 -0.476 1.00 90.44 197 PHE A C 1
ATOM 1571 O O . PHE A 1 197 ? 4.783 -14.182 -0.366 1.00 90.44 197 PHE A O 1
ATOM 1578 N N . TYR A 1 198 ? 5.350 -12.333 -1.485 1.00 90.88 198 TYR A N 1
ATOM 1579 C CA . TYR A 1 198 ? 4.314 -12.503 -2.506 1.00 90.88 198 TYR A CA 1
ATOM 1580 C C . TYR A 1 198 ? 4.507 -13.755 -3.376 1.00 90.88 198 TYR A C 1
ATOM 1582 O O . TYR A 1 198 ? 3.527 -14.356 -3.830 1.00 90.88 198 TYR A O 1
ATOM 1590 N N . TYR A 1 199 ? 5.751 -14.176 -3.610 1.00 89.25 199 TYR A N 1
ATOM 1591 C CA . TYR A 1 199 ? 6.042 -15.395 -4.364 1.00 89.25 199 TYR A CA 1
ATOM 1592 C C . TYR A 1 199 ? 5.956 -16.656 -3.503 1.00 89.25 199 TYR A C 1
ATOM 1594 O O . TYR A 1 199 ? 5.320 -17.630 -3.912 1.00 89.25 199 TYR A O 1
ATOM 1602 N N . GLN A 1 200 ? 6.556 -16.637 -2.313 1.00 87.50 200 GLN A N 1
ATOM 1603 C CA . GLN A 1 200 ? 6.614 -17.786 -1.411 1.00 87.50 200 GLN A CA 1
ATOM 1604 C C . GLN A 1 200 ? 5.288 -18.049 -0.689 1.00 87.50 200 GLN A C 1
ATOM 1606 O O . GLN A 1 200 ? 4.959 -19.204 -0.427 1.00 87.50 200 GLN A O 1
ATOM 1611 N N . GLY A 1 201 ? 4.532 -16.993 -0.386 1.00 86.38 201 GLY A N 1
ATOM 1612 C CA . GLY A 1 201 ? 3.451 -17.031 0.592 1.00 86.38 201 GLY A CA 1
ATOM 1613 C C . GLY A 1 201 ? 3.972 -17.017 2.032 1.00 86.38 201 GLY A C 1
ATOM 1614 O O . GLY A 1 201 ? 5.175 -17.107 2.289 1.00 86.38 201 GLY A O 1
ATOM 1615 N N . LEU A 1 202 ? 3.045 -16.898 2.982 1.00 85.50 202 LEU A N 1
ATOM 1616 C CA . LEU A 1 202 ? 3.341 -16.957 4.412 1.00 85.50 202 LEU A CA 1
ATOM 1617 C C . LEU A 1 202 ? 3.280 -18.405 4.903 1.00 85.50 202 LEU A C 1
ATOM 1619 O O . LEU A 1 202 ? 2.371 -19.157 4.548 1.00 85.50 202 LEU A O 1
ATOM 1623 N N . SER A 1 203 ? 4.227 -18.797 5.756 1.00 85.62 203 SER A N 1
ATOM 1624 C CA . SER A 1 203 ? 4.096 -20.043 6.520 1.00 85.62 203 SER A CA 1
ATOM 1625 C C . SER A 1 203 ? 2.985 -19.921 7.574 1.00 85.62 203 SER A C 1
ATOM 1627 O O . SER A 1 203 ? 2.685 -18.809 8.010 1.00 85.62 203 SER A O 1
ATOM 1629 N N . PRO A 1 204 ? 2.409 -21.034 8.069 1.00 84.94 204 PRO A N 1
ATOM 1630 C CA . PRO A 1 204 ? 1.401 -20.983 9.132 1.00 84.94 204 PRO A CA 1
ATOM 1631 C C . PRO A 1 204 ? 1.864 -20.240 10.394 1.00 84.94 204 PRO A C 1
ATOM 1633 O O . PRO A 1 204 ? 1.069 -19.569 11.041 1.00 84.94 204 PRO A O 1
ATOM 1636 N N . GLN A 1 205 ? 3.156 -20.326 10.731 1.00 82.19 205 GLN A N 1
ATOM 1637 C CA . GLN A 1 205 ? 3.740 -19.608 11.868 1.00 82.19 205 GLN A CA 1
ATOM 1638 C C . GLN A 1 205 ? 3.792 -18.099 11.618 1.00 82.19 205 GLN A C 1
ATOM 1640 O O . GLN A 1 205 ? 3.367 -17.334 12.474 1.00 82.19 205 GLN A O 1
ATOM 1645 N N . GLN A 1 206 ? 4.248 -17.677 10.435 1.00 82.69 206 GLN A N 1
ATOM 1646 C CA . GLN A 1 206 ? 4.264 -16.261 10.051 1.00 82.69 206 GLN A CA 1
ATOM 1647 C C . GLN A 1 206 ? 2.851 -15.690 9.942 1.00 82.69 206 GLN A C 1
ATOM 1649 O O . GLN A 1 206 ? 2.621 -14.568 10.371 1.00 82.69 206 GLN A O 1
ATOM 1654 N N . LEU A 1 207 ? 1.898 -16.470 9.421 1.00 83.81 207 LEU A N 1
ATOM 1655 C CA . LEU A 1 207 ? 0.493 -16.079 9.385 1.00 83.81 207 LEU A CA 1
ATOM 1656 C C . LEU A 1 207 ? -0.046 -15.870 10.803 1.00 83.81 207 LEU A C 1
ATOM 1658 O O . LEU A 1 207 ? -0.668 -14.850 11.077 1.00 83.81 207 LEU A O 1
ATOM 1662 N N . LYS A 1 208 ? 0.237 -16.805 11.718 1.00 81.56 208 LYS A N 1
ATOM 1663 C CA . LYS A 1 208 ? -0.140 -16.664 13.125 1.00 81.56 208 LYS A CA 1
ATOM 1664 C C . LYS A 1 208 ? 0.469 -15.401 13.740 1.00 81.56 208 LYS A C 1
ATOM 1666 O O . LYS A 1 208 ? -0.271 -14.639 14.336 1.00 81.56 208 LYS A O 1
ATOM 1671 N N . GLN A 1 209 ? 1.760 -15.143 13.529 1.00 77.94 209 GLN A N 1
ATOM 1672 C CA . GLN A 1 209 ? 2.433 -13.929 14.012 1.00 77.94 209 GLN A CA 1
ATOM 1673 C C . GLN A 1 209 ? 1.833 -12.646 13.425 1.00 77.94 209 GLN A C 1
ATOM 1675 O O . GLN A 1 209 ? 1.638 -11.683 14.148 1.00 77.94 209 GLN A O 1
ATOM 1680 N N . SER A 1 210 ? 1.487 -12.623 12.134 1.00 72.69 210 SER A N 1
ATOM 1681 C CA . SER A 1 210 ? 0.837 -11.453 11.519 1.00 72.69 210 SER A CA 1
ATOM 1682 C C . SER A 1 210 ? -0.584 -11.196 12.033 1.00 72.69 210 SER A C 1
ATOM 1684 O O . SER A 1 210 ? -1.117 -10.109 11.837 1.00 72.69 210 SER A O 1
ATOM 1686 N N . LEU A 1 211 ? -1.198 -12.201 12.662 1.00 75.19 211 LEU A N 1
ATOM 1687 C CA . LEU A 1 211 ? -2.505 -12.116 13.311 1.00 75.19 211 LEU A CA 1
ATOM 1688 C C . LEU A 1 211 ? -2.388 -11.950 14.834 1.00 75.19 211 LEU A C 1
ATOM 1690 O O . LEU A 1 211 ? -3.409 -11.751 15.490 1.00 75.19 211 LEU A O 1
ATOM 1694 N N . GLU A 1 212 ? -1.184 -12.063 15.408 1.00 58.97 212 GLU A N 1
ATOM 1695 C CA . GLU A 1 212 ? -0.964 -11.809 16.828 1.00 58.97 212 GLU A CA 1
ATOM 1696 C C . GLU A 1 212 ? -1.154 -10.309 17.059 1.00 58.97 212 GLU A C 1
ATOM 1698 O O . GLU A 1 212 ? -0.381 -9.474 16.594 1.00 58.97 212 GLU A O 1
ATOM 1703 N N . GLN A 1 213 ? -2.260 -9.981 17.728 1.00 52.62 213 GLN A N 1
ATOM 1704 C CA . GLN A 1 213 ? -2.586 -8.634 18.163 1.00 52.62 213 GLN A CA 1
ATOM 1705 C C . GLN A 1 213 ? -1.435 -8.128 19.034 1.00 52.62 213 GLN A C 1
ATOM 1707 O O . GLN A 1 213 ? -1.153 -8.694 20.090 1.00 52.62 213 GLN A O 1
ATOM 1712 N N . ASP A 1 214 ? -0.758 -7.075 18.583 1.00 52.25 214 ASP A N 1
ATOM 1713 C CA . ASP A 1 214 ? 0.170 -6.342 19.432 1.00 52.25 214 ASP A CA 1
ATOM 1714 C C . ASP A 1 214 ? -0.696 -5.621 20.469 1.00 52.25 214 ASP A C 1
ATOM 1716 O O . ASP A 1 214 ? -1.328 -4.604 20.168 1.00 52.25 214 ASP A O 1
ATOM 1720 N N . ASP A 1 215 ? -0.830 -6.215 21.658 1.00 53.28 215 ASP A N 1
ATOM 1721 C CA . ASP A 1 215 ? -1.483 -5.600 22.811 1.00 53.28 215 ASP A CA 1
ATOM 1722 C C . ASP A 1 215 ? -0.694 -4.334 23.162 1.00 53.28 215 ASP A C 1
ATOM 1724 O O . ASP A 1 215 ? 0.217 -4.341 23.998 1.00 53.28 215 ASP A O 1
ATOM 1728 N N . LEU A 1 216 ? -1.004 -3.236 22.464 1.00 54.44 216 LEU A N 1
ATOM 1729 C CA . LEU A 1 216 ? -0.359 -1.947 22.645 1.00 54.44 216 LEU A CA 1
ATOM 1730 C C . LEU A 1 216 ? -0.370 -1.654 24.141 1.00 54.44 216 LEU A C 1
ATOM 1732 O O . LEU A 1 216 ? -1.430 -1.587 24.759 1.00 54.44 216 LEU A O 1
ATOM 1736 N N . LYS A 1 217 ? 0.802 -1.458 24.753 1.00 54.06 217 LYS A N 1
ATOM 1737 C CA . LYS A 1 217 ? 0.888 -1.220 26.205 1.00 54.06 217 LYS A CA 1
ATOM 1738 C C . LYS A 1 217 ? 0.024 -0.032 26.657 1.00 54.06 217 LYS A C 1
ATOM 1740 O O . LYS A 1 217 ? -0.473 -0.048 27.778 1.00 54.06 217 LYS A O 1
ATOM 1745 N N . GLY A 1 218 ? -0.221 0.944 25.775 1.00 54.12 218 GLY A N 1
ATOM 1746 C CA . GLY A 1 218 ? -1.164 2.047 26.003 1.00 54.12 218 GLY A CA 1
ATOM 1747 C C . GLY A 1 218 ? -2.647 1.640 26.023 1.00 54.12 218 GLY A C 1
ATOM 1748 O O . GLY A 1 218 ? -3.436 2.300 26.688 1.00 54.12 218 GLY A O 1
ATOM 1749 N N . LEU A 1 219 ? -3.015 0.537 25.362 1.00 49.03 219 LEU A N 1
ATOM 1750 C CA . LEU A 1 219 ? -4.343 -0.092 25.407 1.00 49.03 219 LEU A CA 1
ATOM 1751 C C . LEU A 1 219 ? -4.466 -1.180 26.489 1.00 49.03 219 LEU A C 1
ATOM 1753 O O . LEU A 1 219 ? -5.567 -1.649 26.776 1.00 49.03 219 LEU A O 1
ATOM 1757 N N . SER A 1 220 ? -3.362 -1.560 27.147 1.00 50.66 220 SER A N 1
ATOM 1758 C CA . SER A 1 220 ? -3.422 -2.485 28.290 1.00 50.66 220 SER A CA 1
ATOM 1759 C C . SER A 1 220 ? -4.330 -1.944 29.399 1.00 50.66 220 SER A C 1
ATOM 1761 O O . SER A 1 220 ? -5.044 -2.713 30.041 1.00 50.66 220 SER A O 1
ATOM 1763 N N . HIS A 1 221 ? -4.381 -0.618 29.567 1.00 47.56 221 HIS A N 1
ATOM 1764 C CA . HIS A 1 221 ? -5.260 0.049 30.521 1.00 47.56 221 HIS A CA 1
ATOM 1765 C C . HIS A 1 221 ? -6.730 0.049 30.097 1.00 47.56 221 HIS A C 1
ATOM 1767 O O . HIS A 1 221 ? -7.577 -0.022 30.973 1.00 47.56 221 HIS A O 1
ATOM 1773 N N . THR A 1 222 ? -7.057 0.043 28.801 1.00 44.38 222 THR A N 1
ATOM 1774 C CA . THR A 1 222 ? -8.455 -0.017 28.332 1.00 44.38 222 THR A CA 1
ATOM 1775 C C . THR A 1 222 ? -9.055 -1.396 28.599 1.00 44.38 222 THR A C 1
ATOM 1777 O O . THR A 1 222 ? -10.165 -1.497 29.112 1.00 44.38 222 THR A O 1
ATOM 1780 N N . ASN A 1 223 ? -8.289 -2.468 28.365 1.00 49.84 223 ASN A N 1
ATOM 1781 C CA . ASN A 1 223 ? -8.723 -3.830 28.703 1.00 49.84 223 ASN A CA 1
ATOM 1782 C C . ASN A 1 223 ? -8.702 -4.089 30.217 1.00 49.84 223 ASN A C 1
ATOM 1784 O O . ASN A 1 223 ? -9.568 -4.794 30.734 1.00 49.84 223 ASN A O 1
ATOM 1788 N N . SER A 1 224 ? -7.744 -3.502 30.943 1.00 53.12 224 SER A N 1
ATOM 1789 C CA . SER A 1 224 ? -7.694 -3.592 32.407 1.00 53.12 224 SER A CA 1
ATOM 1790 C C . SER A 1 224 ? -8.833 -2.819 33.062 1.00 53.12 224 SER A C 1
ATOM 1792 O O . SER A 1 224 ? -9.393 -3.313 34.030 1.00 53.12 224 SER A O 1
ATOM 1794 N N . GLU A 1 225 ? -9.220 -1.656 32.531 1.00 55.31 225 GLU A N 1
ATOM 1795 C CA . GLU A 1 225 ? -10.391 -0.916 33.001 1.00 55.31 225 GLU A CA 1
ATOM 1796 C C . GLU A 1 225 ? -11.674 -1.706 32.742 1.00 55.31 225 GLU A C 1
ATOM 1798 O O . GLU A 1 225 ? -12.453 -1.903 33.671 1.00 55.31 225 GLU A O 1
ATOM 1803 N N . VAL A 1 226 ? -11.858 -2.259 31.535 1.00 59.09 226 VAL A N 1
ATOM 1804 C CA . VAL A 1 226 ? -12.986 -3.161 31.234 1.00 59.09 226 VAL A CA 1
ATOM 1805 C C . VAL A 1 226 ? -13.016 -4.339 32.207 1.00 59.09 226 VAL A C 1
ATOM 1807 O O . VAL A 1 226 ? -14.071 -4.635 32.757 1.00 59.09 226 VAL A O 1
ATOM 1810 N N . LEU A 1 227 ? -11.873 -4.965 32.500 1.00 57.19 227 LEU A N 1
ATOM 1811 C CA . LEU A 1 227 ? -11.781 -6.000 33.532 1.00 57.19 227 LEU A CA 1
ATOM 1812 C C . LEU A 1 227 ? -12.115 -5.461 34.924 1.00 57.19 227 LEU A C 1
ATOM 1814 O O . LEU A 1 227 ? -12.815 -6.143 35.662 1.00 57.19 227 LEU A O 1
ATOM 1818 N N . THR A 1 228 ? -11.677 -4.257 35.302 1.00 63.53 228 THR A N 1
ATOM 1819 C CA . THR A 1 228 ? -12.074 -3.674 36.590 1.00 63.53 228 THR A CA 1
ATOM 1820 C C . THR A 1 228 ? -13.577 -3.440 36.658 1.00 63.53 228 THR A C 1
ATOM 1822 O O . THR A 1 228 ? -14.149 -3.773 37.686 1.00 63.53 228 THR A O 1
ATOM 1825 N N . TYR A 1 229 ? -14.232 -2.980 35.585 1.00 58.66 229 TYR A N 1
ATOM 1826 C CA . TYR A 1 229 ? -15.690 -2.855 35.525 1.00 58.66 229 TYR A CA 1
ATOM 1827 C C . TYR A 1 229 ? -16.365 -4.231 35.586 1.00 58.66 229 TYR A C 1
ATOM 1829 O O . TYR A 1 229 ? -17.211 -4.448 36.445 1.00 58.66 229 TYR A O 1
ATOM 1837 N N . LEU A 1 230 ? -15.968 -5.196 34.750 1.00 64.88 230 LEU A N 1
ATOM 1838 C CA . LEU A 1 230 ? -16.537 -6.554 34.729 1.00 64.88 230 LEU A CA 1
ATOM 1839 C C . LEU A 1 230 ? -16.355 -7.302 36.059 1.00 64.88 230 LEU A C 1
ATOM 1841 O O . LEU A 1 230 ? -17.184 -8.132 36.420 1.00 64.88 230 LEU A O 1
ATOM 1845 N N . LEU A 1 231 ? -15.273 -7.021 36.791 1.00 73.50 231 LEU A N 1
ATOM 1846 C CA . LEU A 1 231 ? -14.975 -7.642 38.081 1.00 73.50 231 LEU A CA 1
ATOM 1847 C C . LEU A 1 231 ? -15.574 -6.897 39.280 1.00 73.50 231 LEU A C 1
ATOM 1849 O O . LEU A 1 231 ? -15.456 -7.434 40.388 1.00 73.50 231 LEU A O 1
ATOM 1853 N N . GLN A 1 232 ? -16.189 -5.719 39.101 1.00 71.50 232 GLN A N 1
ATOM 1854 C CA . GLN A 1 232 ? -16.950 -5.053 40.164 1.00 71.50 232 GLN A CA 1
ATOM 1855 C C . GLN A 1 232 ? -18.116 -5.946 40.604 1.00 71.50 232 GLN A C 1
ATOM 1857 O O . GLN A 1 232 ? -18.732 -6.625 39.784 1.00 71.50 232 GLN A O 1
ATOM 1862 N N . ASP A 1 233 ? -18.430 -5.927 41.899 1.00 75.06 233 ASP A N 1
ATOM 1863 C CA . ASP A 1 233 ? -19.471 -6.776 42.487 1.00 75.06 233 ASP A CA 1
ATOM 1864 C C . ASP A 1 233 ? -20.837 -6.714 41.762 1.00 75.06 233 ASP A C 1
ATOM 1866 O O . ASP A 1 233 ? -21.418 -7.782 41.569 1.00 75.06 233 ASP A O 1
ATOM 1870 N N . PRO A 1 234 ? -21.322 -5.558 41.250 1.00 69.31 234 PRO A N 1
ATOM 1871 C CA . PRO A 1 234 ? -22.581 -5.495 40.498 1.00 69.31 234 PRO A CA 1
ATOM 1872 C C . PRO A 1 234 ? -22.588 -6.292 39.185 1.00 69.31 234 PRO A C 1
ATOM 1874 O O . PRO A 1 234 ? -23.643 -6.740 38.756 1.00 69.31 234 PRO A O 1
ATOM 1877 N N . ASN A 1 235 ? -21.429 -6.503 38.550 1.00 72.06 235 ASN A N 1
ATOM 1878 C CA . ASN A 1 235 ? -21.318 -7.212 37.266 1.00 72.06 235 ASN A CA 1
ATOM 1879 C C . ASN A 1 235 ? -21.064 -8.721 37.424 1.00 72.06 235 ASN A C 1
ATOM 1881 O O . ASN A 1 235 ? -20.930 -9.439 36.433 1.00 72.06 235 ASN A O 1
ATOM 1885 N N . ARG A 1 236 ? -20.990 -9.221 38.666 1.00 73.25 236 ARG A N 1
ATOM 1886 C CA . ARG A 1 236 ? -20.802 -10.653 38.963 1.00 73.25 236 ARG A CA 1
ATOM 1887 C C . ARG A 1 236 ? -22.111 -11.422 39.090 1.00 73.25 236 ARG A C 1
ATOM 1889 O O . ARG A 1 236 ? -22.085 -12.655 39.115 1.00 73.25 236 ARG A O 1
ATOM 1896 N N . GLU A 1 237 ? -23.233 -10.721 39.196 1.00 77.56 237 GLU A N 1
ATOM 1897 C CA . GLU A 1 237 ? -24.546 -11.347 39.255 1.00 77.56 237 GLU A CA 1
ATOM 1898 C C . GLU A 1 237 ? -24.981 -11.788 37.856 1.00 77.56 237 GLU A C 1
ATOM 1900 O O . GLU A 1 237 ? -24.970 -11.021 36.897 1.00 77.56 237 GLU A O 1
ATOM 1905 N N . TYR A 1 238 ? -25.368 -13.055 37.738 1.00 80.25 238 TYR A N 1
ATOM 1906 C CA . TYR A 1 238 ? -25.977 -13.596 36.533 1.00 80.25 238 TYR A CA 1
ATOM 1907 C C . TYR A 1 238 ? -27.237 -14.357 36.921 1.00 80.25 238 TYR A C 1
ATOM 1909 O O . TYR A 1 238 ? -27.270 -15.092 37.910 1.00 80.25 238 TYR A O 1
ATOM 1917 N N . SER A 1 239 ? -28.283 -14.198 36.118 1.00 79.88 239 SER A N 1
ATOM 1918 C CA . SER A 1 239 ? -29.576 -14.822 36.363 1.00 79.88 239 SER A CA 1
ATOM 1919 C C . SER A 1 239 ? -29.955 -15.664 35.148 1.00 79.88 239 SER A C 1
ATOM 1921 O O . SER A 1 239 ? -30.030 -15.167 34.027 1.00 79.88 239 SER A O 1
ATOM 1923 N N . LEU A 1 240 ? -30.179 -16.965 35.347 1.00 80.62 240 LEU A N 1
ATOM 1924 C CA . LEU A 1 240 ? -30.511 -17.879 34.251 1.00 80.62 240 LEU A CA 1
ATOM 1925 C C . LEU A 1 240 ? -31.879 -17.513 33.642 1.00 80.62 240 LEU A C 1
ATOM 1927 O O . LEU A 1 240 ? -32.888 -17.514 34.349 1.00 80.62 240 LEU A O 1
ATOM 1931 N N . ALA A 1 241 ? -31.934 -17.256 32.333 1.00 82.62 241 ALA A N 1
ATOM 1932 C CA . ALA A 1 241 ? -33.172 -17.041 31.565 1.00 82.62 241 ALA A CA 1
ATOM 1933 C C . ALA A 1 241 ? -33.876 -18.374 31.218 1.00 82.62 241 ALA A C 1
ATOM 1935 O O . ALA A 1 241 ? -34.183 -18.689 30.066 1.00 82.62 241 ALA A O 1
ATOM 1936 N N . GLY A 1 242 ? -34.062 -19.217 32.228 1.00 84.69 242 GLY A N 1
ATOM 1937 C CA . GLY A 1 242 ? -34.531 -20.587 32.085 1.00 84.69 242 GLY A CA 1
ATOM 1938 C C . GLY A 1 242 ? -34.607 -21.293 33.428 1.00 84.69 242 GLY A C 1
ATOM 1939 O O . GLY A 1 242 ? -34.231 -20.745 34.465 1.00 84.69 242 GLY A O 1
ATOM 1940 N N . TRP A 1 243 ? -35.066 -22.536 33.411 1.00 81.94 243 TRP A N 1
ATOM 1941 C CA . TRP A 1 243 ? -35.045 -23.399 34.585 1.00 81.94 243 TRP A CA 1
ATOM 1942 C C . TRP A 1 243 ? -34.603 -24.806 34.212 1.00 81.94 243 TRP A C 1
ATOM 1944 O O . TRP A 1 243 ? -34.637 -25.234 33.054 1.00 81.94 243 TRP A O 1
ATOM 1954 N N . ARG A 1 244 ? -34.162 -25.533 35.233 1.00 80.12 244 ARG A N 1
ATOM 1955 C CA . ARG A 1 244 ? -33.783 -26.933 35.112 1.00 80.12 244 ARG A CA 1
ATOM 1956 C C . ARG A 1 244 ? -34.990 -27.804 35.435 1.00 80.12 244 ARG A C 1
ATOM 1958 O O . ARG A 1 244 ? -35.501 -27.768 36.551 1.00 80.12 244 ARG A O 1
ATOM 1965 N N . ASP A 1 245 ? -35.426 -28.586 34.460 1.00 79.44 245 ASP A N 1
ATOM 1966 C CA . ASP A 1 245 ? -36.488 -29.572 34.605 1.00 79.44 245 ASP A CA 1
ATOM 1967 C C . ASP A 1 245 ? -35.873 -30.954 34.879 1.00 79.44 245 ASP A C 1
ATOM 1969 O O . ASP A 1 245 ? -35.067 -31.455 34.093 1.00 79.44 245 ASP A O 1
ATOM 1973 N N . ASN A 1 246 ? -36.242 -31.558 36.013 1.00 75.81 246 ASN A N 1
ATOM 1974 C CA . ASN A 1 246 ? -35.775 -32.882 36.440 1.00 75.81 246 ASN A CA 1
ATOM 1975 C C . ASN A 1 246 ? -36.895 -33.942 36.414 1.00 75.81 246 ASN A C 1
ATOM 1977 O O . ASN A 1 246 ? -36.723 -35.032 36.961 1.00 75.81 246 ASN A O 1
ATOM 1981 N N . SER A 1 247 ? -38.040 -33.652 35.787 1.00 71.25 247 SER A N 1
ATOM 1982 C CA . SER A 1 247 ? -39.270 -34.452 35.914 1.00 71.25 247 SER A CA 1
ATOM 1983 C C . SER A 1 247 ? -39.187 -35.877 35.338 1.00 71.25 247 SER A C 1
ATOM 1985 O O . SER A 1 247 ? -40.090 -36.671 35.573 1.00 71.25 247 SER A O 1
ATOM 1987 N N . HIS A 1 248 ? -38.122 -36.225 34.601 1.00 65.56 248 HIS A N 1
ATOM 1988 C CA . HIS A 1 248 ? -37.974 -37.518 33.905 1.00 65.56 248 HIS A CA 1
ATOM 1989 C C . HIS A 1 248 ? -36.623 -38.219 34.158 1.00 65.56 248 HIS A C 1
ATOM 1991 O O . HIS A 1 248 ? -36.189 -39.044 33.359 1.00 65.56 248 HIS A O 1
ATOM 1997 N N . GLY A 1 249 ? -35.911 -37.883 35.241 1.00 65.69 249 GLY A N 1
ATOM 1998 C CA . GLY A 1 249 ? -34.607 -38.494 35.559 1.00 65.69 249 GLY A CA 1
ATOM 1999 C C . GLY A 1 249 ? -33.445 -38.046 34.657 1.00 65.69 249 GLY A C 1
ATOM 2000 O O . GLY A 1 249 ? -32.306 -38.454 34.871 1.00 65.69 249 GLY A O 1
ATOM 2001 N N . GLN A 1 250 ? -33.711 -37.164 33.692 1.00 62.75 250 GLN A N 1
ATOM 2002 C CA . GLN A 1 250 ? -32.724 -36.496 32.853 1.00 62.75 250 GLN A CA 1
ATOM 2003 C C . GLN A 1 250 ? -32.875 -34.986 33.048 1.00 62.75 250 GLN A C 1
ATOM 2005 O O . GLN A 1 250 ? -33.984 -34.459 32.979 1.00 62.75 250 GLN A O 1
ATOM 2010 N N . ALA A 1 251 ? -31.772 -34.297 33.344 1.00 69.69 251 ALA A N 1
ATOM 2011 C CA . ALA A 1 251 ? -31.782 -32.850 33.517 1.00 69.69 251 ALA A CA 1
ATOM 2012 C C . ALA A 1 251 ? -31.912 -32.172 32.150 1.00 69.69 251 ALA A C 1
ATOM 2014 O O . ALA A 1 251 ? -30.978 -32.220 31.348 1.00 69.69 251 ALA A O 1
ATOM 2015 N N . VAL A 1 252 ? -33.057 -31.540 31.899 1.00 76.06 252 VAL A N 1
ATOM 2016 C CA . VAL A 1 252 ? -33.314 -30.764 30.682 1.00 76.06 252 VAL A CA 1
ATOM 2017 C C . VAL A 1 252 ? -33.381 -29.290 31.059 1.00 76.06 252 VAL A C 1
ATOM 2019 O O . VAL A 1 252 ? -34.129 -28.901 31.953 1.00 76.06 252 VAL A O 1
ATOM 2022 N N . TYR A 1 253 ? -32.592 -28.458 30.386 1.00 79.12 253 TYR A N 1
ATOM 2023 C CA . TYR A 1 253 ? -32.695 -27.008 30.524 1.00 79.12 253 TYR A CA 1
ATOM 2024 C C . TYR A 1 253 ? -33.801 -26.499 29.606 1.00 79.12 253 TYR A C 1
ATOM 2026 O O . TYR A 1 253 ? -33.765 -26.742 28.399 1.00 79.12 253 TYR A O 1
ATOM 2034 N N . ARG A 1 254 ? -34.789 -25.810 30.180 1.00 81.88 254 ARG A N 1
ATOM 2035 C CA . ARG A 1 254 ? -35.860 -25.150 29.430 1.00 81.88 254 ARG A CA 1
ATOM 2036 C C . ARG A 1 254 ? -35.639 -23.642 29.455 1.00 81.88 254 ARG A C 1
ATOM 2038 O O . ARG A 1 254 ? -35.369 -23.076 30.514 1.00 81.88 254 ARG A O 1
ATOM 2045 N N . ARG A 1 255 ? -35.732 -23.016 28.283 1.00 85.00 255 ARG A N 1
ATOM 2046 C CA . ARG A 1 255 ? -35.653 -21.560 28.108 1.00 85.00 255 ARG A CA 1
ATOM 2047 C C . ARG A 1 255 ? -36.977 -20.929 28.543 1.00 85.00 255 ARG A C 1
ATOM 2049 O O . ARG A 1 255 ? -38.029 -21.502 28.267 1.00 85.00 255 ARG A O 1
ATOM 2056 N N . MET A 1 256 ? -36.910 -19.775 29.203 1.00 86.94 256 MET A N 1
ATOM 2057 C CA . MET A 1 256 ? -38.095 -18.945 29.437 1.00 86.94 256 MET A CA 1
ATOM 2058 C C . MET A 1 256 ? -38.629 -18.407 28.111 1.00 86.94 256 MET A C 1
ATOM 2060 O O . MET A 1 256 ? -37.858 -18.047 27.222 1.00 86.94 256 MET A O 1
ATOM 2064 N N . THR A 1 257 ? -39.947 -18.333 27.992 1.00 87.25 257 THR A N 1
ATOM 2065 C CA . THR A 1 257 ? -40.595 -17.539 26.942 1.00 87.25 257 THR A CA 1
ATOM 2066 C C . THR A 1 257 ? -40.366 -16.046 27.192 1.00 87.25 257 THR A C 1
ATOM 2068 O O . THR A 1 257 ? -40.051 -15.629 28.309 1.00 87.25 257 THR A O 1
ATOM 2071 N N . GLU A 1 258 ? -40.536 -15.211 26.171 1.00 86.81 258 GLU A N 1
ATOM 2072 C CA . GLU A 1 258 ? -40.328 -13.765 26.276 1.00 86.81 258 GLU A CA 1
ATOM 2073 C C . GLU A 1 258 ? -41.204 -13.117 27.365 1.00 86.81 258 GLU A C 1
ATOM 2075 O O . GLU A 1 258 ? -40.659 -12.369 28.176 1.00 86.81 258 GLU A O 1
ATOM 2080 N N . PRO A 1 259 ? -42.513 -13.423 27.497 1.00 88.38 259 PRO A N 1
ATOM 2081 C CA . PRO A 1 259 ? -43.324 -12.876 28.587 1.00 88.38 259 PRO A CA 1
ATOM 2082 C C . PRO A 1 259 ? -42.864 -13.335 29.976 1.00 88.38 259 PRO A C 1
ATOM 2084 O O . PRO A 1 259 ? -42.930 -12.559 30.928 1.00 88.38 259 PRO A O 1
ATOM 2087 N N . GLU A 1 260 ? -42.379 -14.574 30.109 1.00 89.19 260 GLU A N 1
ATOM 2088 C CA . GLU A 1 260 ? -41.822 -15.078 31.372 1.00 89.19 260 GLU A CA 1
ATOM 2089 C C . GLU A 1 260 ? -40.532 -14.339 31.741 1.00 89.19 260 GLU A C 1
ATOM 2091 O O . GLU A 1 260 ? -40.347 -13.968 32.902 1.00 89.19 260 GLU A O 1
ATOM 2096 N N . LEU A 1 261 ? -39.669 -14.066 30.756 1.00 89.69 261 LEU A N 1
ATOM 2097 C CA . LEU A 1 261 ? -38.461 -13.272 30.960 1.00 89.69 261 LEU A CA 1
ATOM 2098 C C . LEU A 1 261 ? -38.805 -11.836 31.371 1.00 89.69 261 LEU A C 1
ATOM 2100 O O . LEU A 1 261 ? -38.269 -11.349 32.361 1.00 89.69 261 LEU A O 1
ATOM 2104 N N . LEU A 1 262 ? -39.728 -11.172 30.671 1.00 91.56 262 LEU A N 1
ATOM 2105 C CA . LEU A 1 262 ? -40.167 -9.813 31.014 1.00 91.56 262 LEU A CA 1
ATOM 2106 C C . LEU A 1 262 ? -40.820 -9.754 32.407 1.00 91.56 262 LEU A C 1
ATOM 2108 O O . LEU A 1 262 ? -40.581 -8.814 33.165 1.00 91.56 262 LEU A O 1
ATOM 2112 N N . GLY A 1 263 ? -41.590 -10.782 32.779 1.00 91.75 263 GLY A N 1
ATOM 2113 C CA . GLY A 1 263 ? -42.137 -10.938 34.129 1.00 91.75 263 GLY A CA 1
ATOM 2114 C C . GLY A 1 263 ? -41.049 -11.049 35.194 1.00 91.75 263 GLY A C 1
ATOM 2115 O O . GLY A 1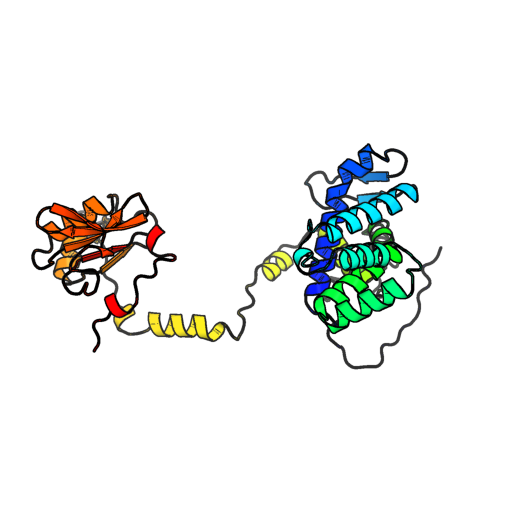 263 ? -41.140 -10.416 36.247 1.00 91.75 263 GLY A O 1
ATOM 2116 N N . LYS A 1 264 ? -39.982 -11.795 34.900 1.00 90.00 264 LYS A N 1
ATOM 2117 C CA . LYS A 1 264 ? -38.811 -11.892 35.773 1.00 90.00 264 LYS A CA 1
ATOM 2118 C C . LYS A 1 264 ? -38.076 -10.556 35.903 1.00 90.00 264 LYS A C 1
ATOM 2120 O O . LYS A 1 264 ? -37.769 -10.167 37.024 1.00 90.00 264 LYS A O 1
ATOM 2125 N N . LEU A 1 265 ? -37.857 -9.832 34.801 1.00 91.31 265 LEU A N 1
ATOM 2126 C CA . LEU A 1 265 ? -37.240 -8.498 34.834 1.00 91.31 265 LEU A CA 1
ATOM 2127 C C . LEU A 1 265 ? -38.047 -7.530 35.707 1.00 91.31 265 LEU A C 1
ATOM 2129 O O . LEU A 1 265 ? -37.473 -6.827 36.533 1.00 91.31 265 LEU A O 1
ATOM 2133 N N . CYS A 1 266 ? -39.378 -7.543 35.583 1.00 91.56 266 CYS A N 1
ATOM 2134 C CA . CYS A 1 266 ? -40.262 -6.748 36.436 1.00 91.56 266 CYS A CA 1
ATOM 2135 C C . CYS A 1 266 ? -40.129 -7.137 37.920 1.00 91.56 266 CYS A C 1
ATOM 2137 O O . CYS A 1 266 ? -39.990 -6.262 38.775 1.00 91.56 266 CYS A O 1
ATOM 2139 N N . HIS A 1 267 ? -40.097 -8.437 38.238 1.00 89.88 267 HIS A N 1
ATOM 2140 C CA . HIS A 1 267 ? -39.893 -8.916 39.609 1.00 89.88 267 HIS A CA 1
ATOM 2141 C C . HIS A 1 267 ? -38.542 -8.473 40.199 1.00 89.88 267 HIS A C 1
ATOM 2143 O O . HIS A 1 267 ? -38.478 -8.071 41.360 1.00 89.88 267 HIS A O 1
ATOM 2149 N N . GLU A 1 268 ? -37.482 -8.498 39.389 1.00 87.75 268 GLU A N 1
ATOM 2150 C CA . GLU A 1 268 ? -36.133 -8.037 39.749 1.00 87.75 268 GLU A CA 1
ATOM 2151 C C . GLU A 1 268 ? -35.987 -6.498 39.681 1.00 87.75 268 GLU A C 1
ATOM 2153 O O . GLU A 1 268 ? -34.918 -5.967 39.973 1.00 87.75 268 GLU A O 1
ATOM 2158 N N . ARG A 1 269 ? -37.063 -5.761 39.352 1.00 89.12 269 ARG A N 1
ATOM 2159 C CA . ARG A 1 269 ? -37.098 -4.293 39.183 1.00 89.12 269 ARG A CA 1
ATOM 2160 C C . ARG A 1 269 ? -36.106 -3.759 38.144 1.00 89.12 269 ARG A C 1
ATOM 2162 O O . ARG A 1 269 ? -35.642 -2.623 38.237 1.00 89.12 269 ARG A O 1
ATOM 2169 N N . ILE A 1 270 ? -35.813 -4.561 37.128 1.00 89.88 270 ILE A N 1
ATOM 2170 C CA . ILE A 1 270 ? -34.971 -4.175 35.999 1.00 89.88 270 ILE A CA 1
ATOM 2171 C C . ILE A 1 270 ? -35.851 -3.452 34.979 1.00 89.88 270 ILE A C 1
ATOM 2173 O O . ILE A 1 270 ? -36.827 -4.014 34.489 1.00 89.88 270 ILE A O 1
ATOM 2177 N N . ARG A 1 271 ? -35.501 -2.203 34.654 1.00 91.31 271 ARG A N 1
ATOM 2178 C CA . ARG A 1 271 ? -36.230 -1.358 33.685 1.00 91.31 271 ARG A CA 1
ATOM 2179 C C . ARG A 1 271 ? -35.461 -1.084 32.397 1.00 91.31 271 ARG A C 1
ATOM 2181 O O . ARG A 1 271 ? -36.005 -0.479 31.481 1.00 91.31 271 ARG A O 1
ATOM 2188 N N . VAL A 1 272 ? -34.214 -1.536 32.315 1.00 90.75 272 VAL A N 1
ATOM 2189 C CA . VAL A 1 272 ? -33.364 -1.391 31.132 1.00 90.75 272 VAL A CA 1
ATOM 2190 C C . VAL A 1 272 ? -32.953 -2.776 30.663 1.00 90.75 272 VAL A C 1
ATOM 2192 O O . VAL A 1 272 ? -32.392 -3.548 31.436 1.00 90.75 272 VAL A O 1
ATOM 2195 N N . LEU A 1 273 ? -33.232 -3.080 29.401 1.00 89.06 273 LEU A N 1
ATOM 2196 C CA . LEU A 1 273 ? -32.849 -4.325 28.754 1.00 89.06 273 LEU A CA 1
ATOM 2197 C C . LEU A 1 273 ? -32.024 -4.002 27.510 1.00 89.06 273 LEU A C 1
ATOM 2199 O O . LEU A 1 273 ? -32.496 -3.319 26.601 1.00 89.06 273 LEU A O 1
ATOM 2203 N N . ILE A 1 274 ? -30.792 -4.503 27.496 1.00 87.69 274 ILE A N 1
ATOM 2204 C CA . ILE A 1 274 ? -29.853 -4.373 26.384 1.00 87.69 274 ILE A CA 1
ATOM 2205 C C . ILE A 1 274 ? -29.662 -5.768 25.793 1.00 87.69 274 ILE A C 1
ATOM 2207 O O . ILE A 1 274 ? -29.029 -6.621 26.415 1.00 87.69 274 ILE A O 1
ATOM 2211 N N . ASP A 1 275 ? -30.227 -6.002 24.614 1.00 84.00 275 ASP A N 1
ATOM 2212 C CA . ASP A 1 275 ? -30.105 -7.259 23.881 1.00 84.00 275 ASP A CA 1
ATOM 2213 C C . ASP A 1 275 ? -28.962 -7.154 22.865 1.00 84.00 275 ASP A C 1
ATOM 2215 O O . ASP A 1 275 ? -29.133 -6.657 21.757 1.00 84.00 275 ASP A O 1
ATOM 2219 N N . SER A 1 276 ? -27.757 -7.554 23.274 1.00 71.44 276 SER A N 1
ATOM 2220 C CA . SER A 1 276 ? -26.542 -7.483 22.450 1.00 71.44 276 SER A CA 1
ATOM 2221 C C . SER A 1 276 ? -26.235 -8.767 21.668 1.00 71.44 276 SER A C 1
ATOM 2223 O O . SER A 1 276 ? -25.171 -8.858 21.051 1.00 71.44 276 SER A O 1
ATOM 2225 N N . GLY A 1 277 ? -27.121 -9.769 21.710 1.00 63.28 277 GLY A N 1
ATOM 2226 C CA . GLY A 1 277 ? -26.939 -11.055 21.037 1.00 63.28 277 GLY A CA 1
ATOM 2227 C C . GLY A 1 277 ? -27.895 -11.242 19.862 1.00 63.28 277 GLY A C 1
ATOM 2228 O O . GLY A 1 277 ? -29.055 -10.847 19.929 1.00 63.28 277 GLY A O 1
ATOM 2229 N N . GLU A 1 278 ? -27.437 -11.915 18.804 1.00 52.28 278 GLU A N 1
ATOM 2230 C CA . GLU A 1 278 ? -28.309 -12.314 17.696 1.00 52.28 278 GLU A CA 1
ATOM 2231 C C . GLU A 1 278 ? -29.429 -13.239 18.228 1.00 52.28 278 GLU A C 1
ATOM 2233 O O . GLU A 1 278 ? -29.211 -14.420 18.500 1.00 52.28 278 GLU A O 1
ATOM 2238 N N . SER A 1 279 ? -30.656 -12.712 18.316 1.00 55.16 279 SER A N 1
ATOM 2239 C CA . SER A 1 279 ? -31.921 -13.453 18.511 1.00 55.16 279 SER A CA 1
ATOM 2240 C C . SER A 1 279 ? -32.271 -13.941 19.936 1.00 55.16 279 SER A C 1
ATOM 2242 O O . SER A 1 279 ? -32.825 -15.037 20.106 1.00 55.16 279 SER A O 1
ATOM 2244 N N . LEU A 1 280 ? -32.032 -13.146 20.992 1.00 62.06 280 LEU A N 1
ATOM 2245 C CA . LEU A 1 280 ? -32.561 -13.487 22.327 1.00 62.06 280 LEU A CA 1
ATOM 2246 C C . LEU A 1 280 ? -34.096 -13.351 22.411 1.00 62.06 280 LEU A C 1
ATOM 2248 O O . LEU A 1 280 ? -34.722 -14.053 23.208 1.00 62.06 280 LEU A O 1
ATOM 2252 N N . LEU A 1 281 ? -34.712 -12.484 21.610 1.00 67.69 281 LEU A N 1
ATOM 2253 C CA . LEU A 1 281 ? -36.148 -12.197 21.676 1.00 67.69 281 LEU A CA 1
ATOM 2254 C C . LEU A 1 281 ? -36.750 -12.245 20.267 1.00 67.69 281 LEU A C 1
ATOM 2256 O O . LEU A 1 281 ? -36.425 -11.415 19.421 1.00 67.69 281 LEU A O 1
ATOM 2260 N N . GLU A 1 282 ? -37.645 -13.200 19.991 1.00 73.12 282 GLU A N 1
ATOM 2261 C CA . GLU A 1 282 ? -38.267 -13.371 18.665 1.00 73.12 282 GLU A CA 1
ATOM 2262 C C . GLU A 1 282 ? -39.473 -12.426 18.472 1.00 73.12 282 GLU A C 1
ATOM 2264 O O . GLU A 1 282 ? -40.563 -12.820 18.051 1.00 73.12 282 GLU A O 1
ATOM 2269 N N . MET A 1 283 ? -39.309 -11.143 18.809 1.00 83.69 283 MET A N 1
ATOM 2270 C CA . MET A 1 283 ? -40.368 -10.132 18.730 1.00 83.69 283 MET A CA 1
ATOM 2271 C C . MET A 1 283 ? -39.832 -8.795 18.220 1.00 83.69 283 MET A C 1
ATOM 2273 O O . MET A 1 283 ? -38.687 -8.434 18.456 1.00 83.69 283 MET A O 1
ATOM 2277 N N . THR A 1 284 ? -40.687 -8.005 17.564 1.00 88.88 284 THR A N 1
ATOM 2278 C CA . THR A 1 284 ? -40.312 -6.625 17.209 1.00 88.88 284 THR A CA 1
ATOM 2279 C C . THR A 1 284 ? -40.181 -5.757 18.463 1.00 88.88 284 THR A C 1
ATOM 2281 O O . THR A 1 284 ? -40.955 -5.925 19.411 1.00 88.88 284 THR A O 1
ATOM 2284 N N . ASN A 1 285 ? -39.287 -4.767 18.429 1.00 90.69 285 ASN A N 1
ATOM 2285 C CA . ASN A 1 285 ? -39.022 -3.841 19.539 1.00 90.69 285 ASN A CA 1
ATOM 2286 C C . ASN A 1 285 ? -40.297 -3.222 20.122 1.00 90.69 285 ASN A C 1
ATOM 2288 O O . ASN A 1 285 ? -40.460 -3.113 21.334 1.00 90.69 285 ASN A O 1
ATOM 2292 N N . VAL A 1 286 ? -41.247 -2.858 19.256 1.00 91.88 286 VAL A N 1
ATOM 2293 C CA . VAL A 1 286 ? -42.515 -2.264 19.684 1.00 91.88 286 VAL A CA 1
ATOM 2294 C C . VAL A 1 286 ? -43.456 -3.267 20.347 1.00 91.88 286 VAL A C 1
ATOM 2296 O O . VAL A 1 286 ? -44.199 -2.904 21.258 1.00 91.88 286 VAL A O 1
ATOM 2299 N N . THR A 1 287 ? -43.443 -4.523 19.895 1.00 91.81 287 THR A N 1
ATOM 2300 C CA . THR A 1 287 ? -44.227 -5.599 20.509 1.00 91.81 287 THR A CA 1
ATOM 2301 C C . THR A 1 287 ? -43.686 -5.906 21.896 1.00 91.81 287 THR A C 1
ATOM 2303 O O . THR A 1 287 ? -44.469 -5.977 22.841 1.00 91.81 287 THR A O 1
ATOM 2306 N N . LEU A 1 288 ? -42.363 -6.006 22.029 1.00 92.31 288 LEU A N 1
ATOM 2307 C CA . LEU A 1 288 ? -41.698 -6.191 23.312 1.00 92.31 288 LEU A CA 1
ATOM 2308 C C . LEU A 1 288 ? -42.002 -5.032 24.261 1.00 92.31 288 LEU A C 1
ATOM 2310 O O . LEU A 1 288 ? -42.488 -5.271 25.360 1.00 92.31 288 LEU A O 1
ATOM 2314 N N . ALA A 1 289 ? -41.802 -3.784 23.821 1.00 93.50 289 ALA A N 1
ATOM 2315 C CA . ALA A 1 289 ? -42.080 -2.595 24.626 1.00 93.50 289 ALA A CA 1
ATOM 2316 C C . ALA A 1 289 ? -43.529 -2.566 25.131 1.00 93.50 289 ALA A C 1
ATOM 2318 O O . ALA A 1 289 ? -43.785 -2.203 26.277 1.00 93.50 289 ALA A O 1
ATOM 2319 N N . LYS A 1 290 ? -44.483 -2.990 24.293 1.00 94.31 290 LYS A N 1
ATOM 2320 C CA . LYS A 1 290 ? -45.892 -3.097 24.677 1.00 94.31 290 LYS A CA 1
ATOM 2321 C C . LYS A 1 290 ? -46.120 -4.172 25.740 1.00 94.31 290 LYS A C 1
ATOM 2323 O O . LYS A 1 290 ? -46.719 -3.874 26.764 1.00 94.31 290 LYS A O 1
ATOM 2328 N N . ILE A 1 291 ? -45.643 -5.395 25.505 1.00 93.56 291 ILE A N 1
ATOM 2329 C CA . ILE A 1 291 ? -45.822 -6.513 26.445 1.00 93.56 291 ILE A CA 1
ATOM 2330 C C . ILE A 1 291 ? -45.158 -6.190 27.783 1.00 93.56 291 ILE A C 1
ATOM 2332 O O . ILE A 1 291 ? -45.739 -6.432 28.835 1.00 93.56 291 ILE A O 1
ATOM 2336 N N . TRP A 1 292 ? -43.967 -5.595 27.753 1.00 94.69 292 TRP A N 1
ATOM 2337 C CA . TRP A 1 292 ? -43.251 -5.222 28.963 1.00 94.69 292 TRP A CA 1
ATOM 2338 C C . TRP A 1 292 ? -43.988 -4.134 29.753 1.00 94.69 292 TRP A C 1
ATOM 2340 O O . TRP A 1 292 ? -44.108 -4.252 30.967 1.00 94.69 292 TRP A O 1
ATOM 2350 N N . LEU A 1 293 ? -44.565 -3.134 29.074 1.00 94.75 293 LEU A N 1
ATOM 2351 C CA . LEU A 1 293 ? -45.376 -2.083 29.704 1.00 94.75 293 LEU A CA 1
ATOM 2352 C C . LEU A 1 293 ? -46.719 -2.598 30.263 1.00 94.75 293 LEU A C 1
ATOM 2354 O O . LEU A 1 293 ? -47.256 -2.027 31.219 1.00 94.75 293 LEU A O 1
ATOM 2358 N N . ASP A 1 294 ? -47.266 -3.664 29.673 1.00 94.62 294 ASP A N 1
ATOM 2359 C CA . ASP A 1 294 ? -48.452 -4.359 30.183 1.00 94.62 294 ASP A CA 1
ATOM 2360 C C . ASP A 1 294 ? -48.120 -5.198 31.437 1.00 94.62 294 ASP A C 1
ATOM 2362 O O . ASP A 1 294 ? -48.955 -5.307 32.335 1.00 94.62 294 ASP A O 1
ATOM 2366 N N . ILE A 1 295 ? -46.906 -5.761 31.516 1.00 94.75 295 ILE A N 1
ATOM 2367 C CA . ILE A 1 295 ? -46.416 -6.566 32.650 1.00 94.75 295 ILE A CA 1
ATOM 2368 C C . ILE A 1 295 ? -45.985 -5.685 33.830 1.00 94.75 295 ILE A C 1
ATOM 2370 O O . ILE A 1 295 ? -46.456 -5.885 34.949 1.00 94.75 295 ILE A O 1
ATOM 2374 N N . ASP A 1 296 ? -45.091 -4.721 33.605 1.00 94.12 296 ASP A N 1
ATOM 2375 C CA . ASP A 1 296 ? -44.672 -3.769 34.634 1.00 94.12 296 ASP A CA 1
ATOM 2376 C C . ASP A 1 296 ? -45.717 -2.662 34.703 1.00 94.12 296 ASP A C 1
ATOM 2378 O O . ASP A 1 296 ? -45.704 -1.751 33.881 1.00 94.12 296 ASP A O 1
ATOM 2382 N N . THR A 1 297 ? -46.633 -2.740 35.672 1.00 92.31 297 THR A N 1
ATOM 2383 C CA . THR A 1 297 ? -47.714 -1.760 35.867 1.00 92.31 297 THR A CA 1
ATOM 2384 C C . THR A 1 297 ? -47.261 -0.436 36.494 1.00 92.31 297 THR A C 1
ATOM 2386 O O . THR A 1 297 ? -48.045 0.513 36.525 1.00 92.31 297 THR A O 1
ATOM 2389 N N . GLU A 1 298 ? -46.023 -0.344 36.986 1.00 92.69 298 GLU A N 1
ATOM 2390 C CA . GLU A 1 298 ? -45.485 0.860 37.631 1.00 92.69 298 GLU A CA 1
ATOM 2391 C C . GLU A 1 298 ? -44.805 1.805 36.635 1.00 92.69 298 GLU A C 1
ATOM 2393 O O . GLU A 1 298 ? -44.795 3.019 36.845 1.00 92.69 298 GLU A O 1
ATOM 2398 N N . ALA A 1 299 ? -44.269 1.277 35.532 1.00 92.50 299 ALA A N 1
ATOM 2399 C CA . ALA A 1 299 ? -43.645 2.094 34.495 1.00 92.50 299 ALA A CA 1
ATOM 2400 C C . ALA A 1 299 ? -44.641 3.055 33.813 1.00 92.50 299 ALA A C 1
ATOM 2402 O O . ALA A 1 299 ? -45.812 2.734 33.590 1.00 92.50 299 ALA A O 1
ATOM 2403 N N . THR A 1 300 ? -44.192 4.252 33.444 1.00 93.25 300 THR A N 1
ATOM 2404 C CA . THR A 1 300 ? -45.052 5.288 32.840 1.00 93.25 300 THR A CA 1
ATOM 2405 C C . THR A 1 300 ? -45.118 5.185 31.315 1.00 93.25 300 THR A C 1
ATOM 2407 O O . THR A 1 300 ? -46.162 5.470 30.712 1.00 93.25 300 THR A O 1
ATOM 2410 N N . ALA A 1 301 ? -44.024 4.751 30.693 1.00 95.25 301 ALA A N 1
ATOM 2411 C CA . ALA A 1 301 ? -43.872 4.566 29.255 1.00 95.25 301 ALA A CA 1
ATOM 2412 C C . ALA A 1 301 ? -42.731 3.579 28.943 1.00 95.25 301 ALA A C 1
ATOM 2414 O O . ALA A 1 301 ? -41.985 3.184 29.837 1.00 95.25 301 ALA A O 1
ATOM 2415 N N . ALA A 1 302 ? -42.590 3.191 27.675 1.00 96.06 302 ALA A N 1
ATOM 2416 C CA . ALA A 1 302 ? -41.494 2.356 27.190 1.00 96.06 302 ALA A CA 1
ATOM 2417 C C . ALA A 1 302 ? -40.784 3.002 25.989 1.00 96.06 302 ALA A C 1
ATOM 2419 O O . ALA A 1 302 ? -41.434 3.395 25.019 1.00 96.06 302 ALA A O 1
ATOM 2420 N N . VAL A 1 303 ? -39.458 3.097 26.054 1.00 94.75 303 VAL A N 1
ATOM 2421 C CA . VAL A 1 303 ? -38.567 3.551 24.983 1.00 94.75 303 VAL A CA 1
ATOM 2422 C C . VAL A 1 303 ? -38.140 2.356 24.143 1.00 94.75 303 VAL A C 1
ATOM 2424 O O . VAL A 1 303 ? -37.720 1.328 24.677 1.00 94.75 303 VAL A O 1
ATOM 2427 N N . PHE A 1 304 ? -38.212 2.509 22.826 1.00 92.75 304 PHE A N 1
ATOM 2428 C CA . PHE A 1 304 ? -37.711 1.537 21.862 1.00 92.75 304 PHE A CA 1
ATOM 2429 C C . PHE A 1 304 ? -37.295 2.243 20.566 1.00 92.75 304 PHE A C 1
ATOM 2431 O O . PHE A 1 304 ? -37.717 3.372 20.311 1.00 92.75 304 PHE A O 1
ATOM 2438 N N . PHE A 1 305 ? -36.513 1.574 19.722 1.00 90.56 305 PHE A N 1
ATOM 2439 C CA . PHE A 1 305 ? -36.222 2.053 18.370 1.00 90.56 305 PHE A CA 1
ATOM 2440 C C . PHE A 1 305 ? -37.151 1.407 17.345 1.00 90.56 305 PHE A C 1
ATOM 2442 O O . PHE A 1 305 ? -37.379 0.194 17.383 1.00 90.56 305 PHE A O 1
ATOM 2449 N N . ASP A 1 306 ? -37.726 2.216 16.456 1.00 88.88 306 ASP A N 1
ATOM 2450 C CA . ASP A 1 306 ? -38.577 1.723 15.373 1.00 88.88 306 ASP A CA 1
ATOM 2451 C C . ASP A 1 306 ? -37.771 1.242 14.151 1.00 88.88 306 ASP A C 1
ATOM 2453 O O . ASP A 1 306 ? -36.545 1.300 14.118 1.00 88.88 306 ASP A O 1
ATOM 2457 N N . GLY A 1 307 ? -38.473 0.755 13.122 1.00 84.19 307 GLY A N 1
ATOM 2458 C CA . GLY A 1 307 ? -37.841 0.271 11.889 1.00 84.19 307 GLY A CA 1
ATOM 2459 C C . GLY A 1 307 ? -37.162 1.357 11.044 1.00 84.19 307 GLY A C 1
ATOM 2460 O O . GLY A 1 307 ? -36.494 1.022 10.071 1.00 84.19 307 GLY A O 1
ATOM 2461 N N . GLU A 1 308 ? -37.319 2.638 11.393 1.00 84.88 308 GLU A N 1
ATOM 2462 C CA . GLU A 1 308 ? -36.597 3.763 10.788 1.00 84.88 308 GLU A CA 1
ATOM 2463 C C . GLU A 1 308 ? -35.413 4.223 11.656 1.00 84.88 308 GLU A C 1
ATOM 2465 O O . GLU A 1 308 ? -34.853 5.293 11.407 1.00 84.88 308 GLU A O 1
ATOM 2470 N N . ASN A 1 309 ? -35.021 3.429 12.663 1.00 84.50 309 ASN A N 1
ATOM 2471 C CA . ASN A 1 309 ? -33.905 3.714 13.567 1.00 84.50 309 ASN A CA 1
ATOM 2472 C C . ASN A 1 309 ? -34.123 5.008 14.384 1.00 84.50 309 ASN A C 1
ATOM 2474 O O . ASN A 1 309 ? -33.173 5.720 14.724 1.00 84.50 309 ASN A O 1
ATOM 2478 N N . LYS A 1 310 ? -35.385 5.345 14.695 1.00 86.88 310 LYS A N 1
ATOM 2479 C CA . LYS A 1 310 ? -35.752 6.502 15.530 1.00 86.88 310 LYS A CA 1
ATOM 2480 C C . LYS A 1 310 ? -36.132 6.056 16.935 1.00 86.88 310 LYS A C 1
ATOM 2482 O O . LYS A 1 310 ? -36.876 5.094 17.106 1.00 86.88 310 LYS A O 1
ATOM 2487 N N . ALA A 1 311 ? -35.672 6.802 17.940 1.00 90.12 311 ALA A N 1
ATOM 2488 C CA . ALA A 1 311 ? -36.072 6.598 19.328 1.00 90.12 311 ALA A CA 1
ATOM 2489 C C . ALA A 1 311 ? -37.534 7.026 19.532 1.00 90.12 311 ALA A C 1
ATOM 2491 O O . ALA A 1 311 ? -37.896 8.196 19.353 1.00 90.12 311 ALA A O 1
ATOM 2492 N N . MET A 1 312 ? -38.368 6.074 19.935 1.00 93.69 312 MET A N 1
ATOM 2493 C CA . MET A 1 312 ? -39.806 6.230 20.109 1.00 93.69 312 MET A CA 1
ATOM 2494 C C . MET A 1 312 ? -40.215 5.917 21.548 1.00 93.69 312 MET A C 1
ATOM 2496 O O . MET A 1 312 ? -39.663 5.032 22.195 1.0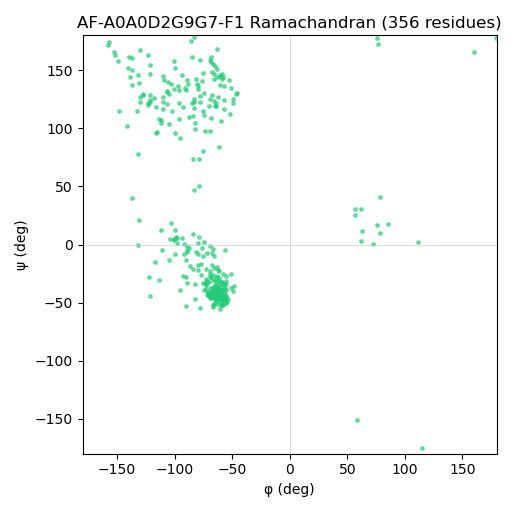0 93.69 312 MET A O 1
ATOM 2500 N N . ILE A 1 313 ? -41.233 6.625 22.025 1.00 94.94 313 ILE A N 1
ATOM 2501 C CA . ILE A 1 313 ? -41.918 6.394 23.296 1.00 94.94 313 ILE A CA 1
ATOM 2502 C C . ILE A 1 313 ? -43.273 5.751 23.020 1.00 94.94 313 ILE A C 1
ATOM 2504 O O . ILE A 1 313 ? -44.069 6.278 22.239 1.00 94.94 313 ILE A O 1
ATOM 2508 N N . LEU A 1 314 ? -43.556 4.650 23.712 1.00 96.00 314 LEU A N 1
ATOM 2509 C CA . LEU A 1 314 ? -44.875 4.046 23.844 1.00 96.00 314 LEU A CA 1
ATOM 2510 C C . LEU A 1 314 ? -45.463 4.397 25.216 1.00 96.00 314 LEU A C 1
ATOM 2512 O O . LEU A 1 314 ? -44.951 3.969 26.246 1.00 96.00 314 LEU A O 1
ATOM 2516 N N . THR A 1 315 ? -46.551 5.163 25.243 1.00 93.62 315 THR A N 1
ATOM 2517 C CA . THR A 1 315 ? -47.263 5.497 26.488 1.00 93.62 315 THR A CA 1
ATOM 2518 C C . THR A 1 315 ? -48.267 4.408 26.873 1.00 93.62 315 THR A C 1
ATOM 2520 O O . THR A 1 315 ? -48.751 3.670 26.013 1.00 93.62 315 THR A O 1
ATOM 2523 N N . ARG A 1 316 ? -48.711 4.377 28.140 1.00 90.75 316 ARG A N 1
ATOM 2524 C CA . ARG A 1 316 ? -49.813 3.488 28.580 1.00 90.75 316 ARG A CA 1
ATOM 2525 C C . ARG A 1 316 ? -51.131 3.687 27.832 1.00 90.75 316 ARG A C 1
ATOM 2527 O O . ARG A 1 316 ? -51.929 2.767 27.725 1.00 90.75 316 ARG A O 1
ATOM 2534 N N . SER A 1 317 ? -51.363 4.880 27.287 1.00 89.50 317 SER A N 1
ATOM 2535 C CA . SER A 1 317 ? -52.520 5.148 26.424 1.00 89.50 317 SER A CA 1
ATOM 2536 C C . SER A 1 317 ? -52.385 4.557 25.013 1.00 89.50 317 SER A C 1
ATOM 2538 O O . SER A 1 317 ? -53.263 4.768 24.180 1.00 89.50 317 SER A O 1
ATOM 2540 N N . GLY A 1 318 ? -51.289 3.845 24.726 1.00 89.38 318 GLY A N 1
ATOM 2541 C CA . GLY A 1 318 ? -50.998 3.226 23.436 1.00 89.38 318 GLY A CA 1
ATOM 2542 C C . GLY A 1 318 ? -50.476 4.200 22.379 1.00 89.38 318 GLY A C 1
ATOM 2543 O O . GLY A 1 318 ? -50.386 3.831 21.207 1.00 89.38 318 GLY A O 1
ATOM 2544 N N . ARG A 1 319 ? -50.144 5.445 22.753 1.00 91.50 319 ARG A N 1
ATOM 2545 C CA . ARG A 1 319 ? -49.612 6.437 21.809 1.00 91.50 319 ARG A CA 1
ATOM 2546 C C . ARG A 1 319 ? -48.131 6.183 21.570 1.00 91.50 319 ARG A C 1
ATOM 2548 O O . ARG A 1 319 ? -47.379 5.972 22.516 1.00 91.50 319 ARG A O 1
ATOM 2555 N N . LYS A 1 320 ? -47.735 6.261 20.299 1.00 93.56 320 LYS A N 1
ATOM 2556 C CA . LYS A 1 320 ? -46.342 6.219 19.852 1.00 93.56 320 LYS A CA 1
ATOM 2557 C C . LYS A 1 320 ? -45.929 7.617 19.420 1.00 93.56 320 LYS A C 1
ATOM 2559 O O . LYS A 1 320 ? -46.564 8.177 18.527 1.00 93.56 320 LYS A O 1
ATOM 2564 N N . ILE A 1 321 ? -44.908 8.176 20.052 1.00 93.12 321 ILE A N 1
ATOM 2565 C CA . ILE A 1 321 ? -44.387 9.513 19.740 1.00 93.12 321 ILE A CA 1
ATOM 2566 C C . ILE A 1 321 ? -42.855 9.489 19.728 1.00 93.12 321 ILE A C 1
ATOM 2568 O O . ILE A 1 321 ? -42.276 8.687 20.458 1.00 93.12 321 ILE A O 1
ATOM 2572 N N . PRO A 1 322 ? -42.184 10.339 18.934 1.00 92.69 322 PRO A N 1
ATOM 2573 C CA . PRO A 1 322 ? -40.732 10.484 19.013 1.00 92.69 322 PRO A CA 1
ATOM 2574 C C . PRO A 1 322 ? -40.288 10.877 20.427 1.00 92.69 322 PRO A C 1
ATOM 2576 O O . PRO A 1 322 ? -40.902 11.760 21.030 1.00 92.69 322 PRO A O 1
ATOM 2579 N N . LEU A 1 323 ? -39.217 10.258 20.939 1.00 88.81 323 LEU A N 1
ATOM 2580 C CA . LEU A 1 323 ? -38.721 10.483 22.304 1.00 88.81 323 LEU A CA 1
ATOM 2581 C C . LEU A 1 323 ? -38.440 11.968 22.574 1.00 88.81 323 LEU A C 1
ATOM 2583 O O . LEU A 1 323 ? -38.921 12.506 23.568 1.00 88.81 323 LEU A O 1
ATOM 2587 N N . LEU A 1 324 ? -37.762 12.646 21.643 1.00 86.44 324 LEU A N 1
ATOM 2588 C CA . LEU A 1 324 ? -37.418 14.074 21.739 1.00 86.44 324 LEU A CA 1
ATOM 2589 C C . LEU A 1 324 ? -38.638 15.007 21.801 1.00 86.44 324 LEU A C 1
ATOM 2591 O O . LEU A 1 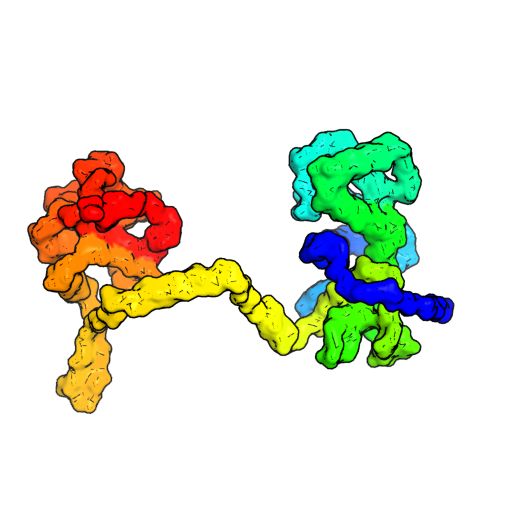324 ? -38.527 16.138 22.256 1.00 86.44 324 LEU A O 1
ATOM 2595 N N . ALA A 1 325 ? -39.798 14.554 21.321 1.00 83.94 325 ALA A N 1
ATOM 2596 C CA . ALA A 1 325 ? -41.049 15.313 21.350 1.00 83.94 325 ALA A CA 1
ATOM 2597 C C . ALA A 1 325 ? -41.964 14.898 22.518 1.00 83.94 325 ALA A C 1
ATOM 2599 O O . ALA A 1 325 ? -43.120 15.319 22.587 1.00 83.94 325 ALA A O 1
ATOM 2600 N N . SER A 1 326 ? -41.478 14.027 23.403 1.00 87.44 326 SER A N 1
ATOM 2601 C CA . SER A 1 326 ? -42.220 13.490 24.538 1.00 87.44 326 SER A CA 1
ATOM 2602 C C . SER A 1 326 ? -41.841 14.213 25.837 1.00 87.44 326 SER A C 1
ATOM 2604 O O . SER A 1 326 ? -40.734 14.738 25.942 1.00 87.44 326 SER A O 1
ATOM 2606 N N . PRO A 1 327 ? -42.701 14.190 26.871 1.00 86.00 327 PRO A N 1
ATOM 2607 C CA . PRO A 1 327 ? -42.351 14.727 28.189 1.00 86.00 327 PRO A CA 1
ATOM 2608 C C . PRO A 1 327 ? -41.248 13.925 28.905 1.00 86.00 327 PRO A C 1
ATOM 2610 O O . PRO A 1 327 ? -40.841 14.308 29.993 1.00 86.00 327 PRO A O 1
ATOM 2613 N N . PHE A 1 328 ? -40.786 12.819 28.313 1.00 86.50 328 PHE A N 1
ATOM 2614 C CA . PHE A 1 328 ? -39.746 11.935 28.842 1.00 86.50 328 PHE A CA 1
ATOM 2615 C C . PHE A 1 328 ? -38.377 12.180 28.189 1.00 86.50 328 PHE A C 1
ATOM 2617 O O . PHE A 1 328 ? -37.440 11.436 28.446 1.00 86.50 328 PHE A O 1
ATOM 2624 N N . ALA A 1 329 ? -38.255 13.187 27.313 1.00 82.94 329 ALA A N 1
ATOM 2625 C CA . ALA A 1 329 ? -37.011 13.473 26.596 1.00 82.94 329 ALA A CA 1
ATOM 2626 C C . ALA A 1 329 ? -35.827 13.761 27.536 1.00 82.94 329 ALA A C 1
ATOM 2628 O O . ALA A 1 329 ? -34.702 13.411 27.194 1.00 82.94 329 ALA A O 1
ATOM 2629 N N . ASP A 1 330 ? -36.104 14.360 28.700 1.00 79.06 330 ASP A N 1
ATOM 2630 C CA . ASP A 1 330 ? -35.100 14.801 29.675 1.00 79.06 330 ASP A CA 1
ATOM 2631 C C . ASP A 1 330 ? -35.005 13.892 30.920 1.00 79.06 330 ASP A C 1
ATOM 2633 O O . ASP A 1 330 ? -34.054 14.009 31.689 1.00 79.06 330 ASP A O 1
ATOM 2637 N N . ASP A 1 331 ? -35.976 12.995 31.140 1.00 84.06 331 ASP A N 1
ATOM 2638 C CA . ASP A 1 331 ? -36.017 12.088 32.297 1.00 84.06 331 ASP A CA 1
ATOM 2639 C C . ASP A 1 331 ? -36.686 10.751 31.941 1.00 84.06 331 ASP A C 1
ATOM 2641 O O . ASP A 1 331 ? -37.887 10.676 31.657 1.00 84.06 331 ASP A O 1
ATOM 2645 N N . LEU A 1 332 ? -35.889 9.680 31.998 1.00 87.44 332 LEU A N 1
ATOM 2646 C CA . LEU A 1 332 ? -36.308 8.307 31.720 1.00 87.44 332 LEU A CA 1
ATOM 2647 C C . LEU A 1 332 ? -36.486 7.452 32.983 1.00 87.44 332 LEU A C 1
ATOM 2649 O O . LEU A 1 332 ? -36.790 6.269 32.862 1.00 87.44 332 LEU A O 1
ATOM 2653 N N . SER A 1 333 ? -36.355 8.012 34.189 1.00 84.44 333 SER A N 1
ATOM 2654 C CA . SER A 1 333 ? -36.395 7.259 35.458 1.00 84.44 333 SER A CA 1
ATOM 2655 C C . SER A 1 333 ? -37.670 6.416 35.654 1.00 84.44 333 SER A C 1
ATOM 2657 O O . SER A 1 333 ? -37.649 5.337 36.258 1.00 84.44 333 SER A O 1
ATOM 2659 N N . GLY A 1 334 ? -38.799 6.883 35.115 1.00 86.94 334 GLY A N 1
ATOM 2660 C CA . GLY A 1 334 ? -40.084 6.177 35.129 1.00 86.94 334 GLY A CA 1
ATOM 2661 C C . GLY A 1 334 ? -40.331 5.243 33.939 1.00 86.94 334 GLY A C 1
ATOM 2662 O O . GLY A 1 334 ? -41.369 4.581 33.910 1.00 86.94 334 GLY A O 1
ATOM 2663 N N . CYS A 1 335 ? -39.432 5.202 32.955 1.00 92.88 335 CYS A N 1
ATOM 2664 C CA . CYS A 1 335 ? -39.630 4.494 31.694 1.00 92.88 335 CYS A CA 1
ATOM 2665 C C . CYS A 1 335 ? -38.938 3.125 31.672 1.00 92.88 335 CYS A C 1
ATOM 2667 O O . CYS A 1 335 ? -37.900 2.919 32.297 1.00 92.88 335 CYS A O 1
ATOM 2669 N N . LEU A 1 336 ? -39.503 2.203 30.895 1.00 94.75 336 LEU A N 1
ATOM 2670 C CA . LEU A 1 336 ? -38.803 1.006 30.431 1.00 94.75 336 LEU A CA 1
ATOM 2671 C C . LEU A 1 336 ? -37.943 1.380 29.227 1.00 94.75 336 LEU A C 1
ATOM 2673 O O . LEU A 1 336 ? -38.383 2.172 28.396 1.00 94.75 336 LEU A O 1
ATOM 2677 N N . VAL A 1 337 ? -36.753 0.807 29.090 1.00 92.94 337 VAL A N 1
ATOM 2678 C CA . VAL A 1 337 ? -35.866 1.064 27.952 1.00 92.94 337 VAL A CA 1
ATOM 2679 C C . VAL A 1 337 ? -35.399 -0.253 27.363 1.00 92.94 337 VAL A C 1
ATOM 2681 O O . VAL A 1 337 ? -34.790 -1.069 28.053 1.00 92.94 337 VAL A O 1
ATOM 2684 N N . TYR A 1 338 ? -35.677 -0.444 26.077 1.00 91.38 338 TYR A N 1
ATOM 2685 C CA . TYR A 1 338 ? -35.227 -1.604 25.323 1.00 91.38 338 TYR A CA 1
ATOM 2686 C C . TYR A 1 338 ? -34.305 -1.187 24.175 1.00 91.38 338 TYR A C 1
ATOM 2688 O O . TYR A 1 338 ? -34.685 -0.359 23.341 1.00 91.38 338 TYR A O 1
ATOM 2696 N N . LEU A 1 339 ? -33.110 -1.780 24.132 1.00 87.69 339 LEU A N 1
ATOM 2697 C CA . LEU A 1 339 ? -32.121 -1.611 23.068 1.00 87.69 339 LEU A CA 1
ATOM 2698 C C . LEU A 1 339 ? -31.810 -2.972 22.445 1.00 87.69 339 LEU A C 1
ATOM 2700 O O . LEU A 1 339 ? -31.389 -3.880 23.157 1.00 87.69 339 LEU A O 1
ATOM 2704 N N . ASP A 1 340 ? -32.002 -3.096 21.133 1.00 84.50 340 ASP A N 1
ATOM 2705 C CA . ASP A 1 340 ? -31.591 -4.281 20.373 1.00 84.50 340 ASP A CA 1
ATOM 2706 C C . ASP A 1 340 ? -30.121 -4.193 19.928 1.00 84.50 340 ASP A C 1
ATOM 2708 O O . ASP A 1 340 ? -29.472 -3.151 20.076 1.00 84.50 340 ASP A O 1
ATOM 2712 N N . GLU A 1 341 ? -29.620 -5.271 19.319 1.00 80.12 341 GLU A N 1
ATOM 2713 C CA . GLU A 1 341 ? -28.226 -5.395 18.890 1.00 80.12 341 GLU A CA 1
ATOM 2714 C C . GLU A 1 341 ? -27.789 -4.225 18.002 1.00 80.12 341 GLU A C 1
ATOM 2716 O O . GLU A 1 341 ? -26.735 -3.624 18.240 1.00 80.12 341 GLU A O 1
ATOM 2721 N N . SER A 1 342 ? -28.608 -3.865 17.011 1.00 75.25 342 SER A N 1
ATOM 2722 C CA . SER A 1 342 ? -28.291 -2.802 16.054 1.00 75.25 342 SER A CA 1
ATOM 2723 C C . SER A 1 342 ? -28.165 -1.433 16.724 1.00 75.25 342 SER A C 1
ATOM 2725 O O . SER A 1 342 ? -27.350 -0.615 16.299 1.00 75.25 342 SER A O 1
ATOM 2727 N N . HIS A 1 343 ? -28.874 -1.225 17.835 1.00 74.19 343 HIS A N 1
ATOM 2728 C CA . HIS A 1 343 ? -28.867 0.018 18.600 1.00 74.19 343 HIS A CA 1
ATOM 2729 C C . HIS A 1 343 ? -27.919 -0.012 19.813 1.00 74.19 343 HIS A C 1
ATOM 2731 O O . HIS A 1 343 ? -27.795 0.999 20.509 1.00 74.19 343 HIS A O 1
ATOM 2737 N N . THR A 1 344 ? -27.190 -1.112 20.048 1.00 68.06 344 THR A N 1
ATOM 2738 C CA . THR A 1 344 ? -26.095 -1.166 21.041 1.00 68.06 344 THR A CA 1
ATOM 2739 C C . THR A 1 344 ? -24.781 -0.566 20.531 1.00 68.06 344 THR A C 1
ATOM 2741 O O . THR A 1 344 ? -23.901 -0.227 21.323 1.00 68.06 344 THR A O 1
ATOM 2744 N N . ARG A 1 345 ? -24.630 -0.406 19.208 1.00 56.53 345 ARG A N 1
ATOM 2745 C CA . ARG A 1 345 ? -23.415 0.106 18.562 1.00 56.53 345 ARG A CA 1
ATOM 2746 C C . ARG A 1 345 ? -23.711 1.479 17.949 1.00 56.53 345 ARG A C 1
ATOM 2748 O O . ARG A 1 345 ? -24.323 1.553 16.896 1.00 56.53 345 ARG A O 1
ATOM 2755 N N . ALA A 1 346 ? -23.234 2.548 18.593 1.00 44.84 346 ALA A N 1
ATOM 2756 C CA . ALA A 1 346 ? -23.307 3.950 18.137 1.00 44.84 346 ALA A CA 1
ATOM 2757 C C . ALA A 1 346 ? -24.584 4.764 18.452 1.00 44.84 346 ALA A C 1
ATOM 2759 O O . ALA A 1 346 ? -24.769 5.838 17.879 1.00 44.84 346 ALA A O 1
ATOM 2760 N N . THR A 1 347 ? -25.419 4.337 19.404 1.00 57.25 347 THR A N 1
ATOM 2761 C CA . THR A 1 347 ? -26.515 5.186 19.905 1.00 57.25 347 THR A CA 1
ATOM 2762 C C . THR A 1 347 ? -26.032 6.068 21.059 1.00 57.25 347 THR A C 1
ATOM 2764 O O . THR A 1 347 ? -25.792 5.581 22.162 1.00 57.25 347 THR A O 1
ATOM 2767 N N . ASP A 1 348 ? -25.914 7.374 20.819 1.00 48.59 348 ASP A N 1
ATOM 2768 C CA . ASP A 1 348 ? -25.548 8.367 21.837 1.00 48.59 348 ASP A CA 1
ATOM 2769 C C . ASP A 1 348 ? -26.801 8.800 22.620 1.00 48.59 348 ASP A C 1
ATOM 2771 O O . ASP A 1 348 ? -27.380 9.865 22.398 1.00 48.59 348 ASP A O 1
ATOM 2775 N N . ILE A 1 349 ? -27.303 7.922 23.495 1.00 53.94 349 ILE A N 1
ATOM 2776 C CA . ILE A 1 349 ? -28.282 8.336 24.508 1.00 53.94 349 ILE A CA 1
ATOM 2777 C C . ILE A 1 349 ? -27.455 8.934 25.640 1.00 53.94 349 ILE A C 1
ATOM 2779 O O . ILE A 1 349 ? -26.803 8.192 26.375 1.00 53.94 349 ILE A O 1
ATOM 2783 N N . SER A 1 350 ? -27.446 10.266 25.742 1.00 41.69 350 SER A N 1
ATOM 2784 C CA . SER A 1 350 ? -26.602 11.008 26.682 1.00 41.69 350 SER A CA 1
ATOM 2785 C C . SER A 1 350 ? -26.639 10.394 28.085 1.00 41.69 350 SER A C 1
ATOM 2787 O O . SER A 1 350 ? -27.709 10.158 28.642 1.00 41.69 350 SER A O 1
ATOM 2789 N N . SER A 1 351 ? -25.464 10.162 28.676 1.00 41.28 351 SER A N 1
ATOM 2790 C CA . SER A 1 351 ? -25.264 9.542 30.000 1.00 41.28 351 SER A CA 1
ATOM 2791 C C . SER A 1 351 ? -26.091 10.174 31.133 1.00 41.28 351 SER A C 1
ATOM 2793 O O . SER A 1 351 ? -26.445 9.488 32.091 1.00 41.28 351 SER A O 1
ATOM 2795 N N . HIS A 1 352 ? -26.463 11.449 30.993 1.00 41.47 352 HIS A N 1
ATOM 2796 C CA . HIS A 1 352 ? -27.334 12.194 31.910 1.00 41.47 352 HIS A CA 1
ATOM 2797 C C . HIS A 1 352 ? -28.783 11.678 31.980 1.00 41.47 352 HIS A C 1
ATOM 2799 O O . HIS A 1 352 ? -29.469 11.954 32.957 1.00 41.47 352 HIS A O 1
ATOM 2805 N N . LEU A 1 353 ? -29.245 10.929 30.972 1.00 42.78 353 LEU A N 1
ATOM 2806 C CA . LEU A 1 353 ? -30.582 10.321 30.936 1.00 42.78 353 LEU A CA 1
ATOM 2807 C C . LEU A 1 353 ? -30.647 8.974 31.672 1.00 42.78 353 LEU A C 1
ATOM 2809 O O . LEU A 1 353 ? -31.730 8.528 32.042 1.00 42.78 353 LEU A O 1
ATOM 2813 N N . TRP A 1 354 ? -29.498 8.319 31.866 1.00 44.94 354 TRP A N 1
ATOM 2814 C CA . TRP A 1 354 ? -29.397 6.961 32.416 1.00 44.94 354 TRP A CA 1
ATOM 2815 C C . TRP A 1 354 ? -29.140 6.940 33.914 1.00 44.94 354 TRP A C 1
ATOM 2817 O O . TRP A 1 354 ? -29.677 6.106 34.640 1.00 44.94 354 TRP A O 1
ATOM 2827 N N . PHE A 1 355 ? -28.299 7.860 34.370 1.00 38.56 355 PHE A N 1
ATOM 2828 C CA . PHE A 1 355 ? -27.897 7.965 35.757 1.00 38.56 355 PHE A CA 1
ATOM 2829 C C . PHE A 1 355 ? -28.436 9.289 36.267 1.00 38.56 355 PHE A C 1
ATOM 2831 O O . PHE A 1 355 ? -27.844 10.342 36.029 1.00 38.56 355 PHE A O 1
ATOM 2838 N N . GLY A 1 356 ? -29.599 9.237 36.923 1.00 31.83 356 GLY A N 1
ATOM 2839 C CA . GLY A 1 356 ? -30.098 10.375 37.684 1.00 31.83 356 GLY A CA 1
ATOM 2840 C C . GLY A 1 356 ? -28.961 10.915 38.545 1.00 31.83 356 GLY A C 1
ATOM 2841 O O . GLY A 1 356 ? -28.266 10.139 39.201 1.00 31.83 356 GLY A O 1
ATOM 2842 N N . ALA A 1 357 ? -28.727 12.224 38.467 1.00 28.89 357 ALA A N 1
ATOM 2843 C CA . ALA A 1 357 ? -27.691 12.885 39.241 1.00 28.89 357 ALA A CA 1
ATOM 2844 C C . ALA A 1 357 ? -27.844 12.510 40.725 1.00 28.89 357 ALA A C 1
ATOM 2846 O O . ALA A 1 357 ? -28.828 12.878 41.373 1.00 28.89 357 ALA A O 1
ATOM 2847 N N . HIS A 1 358 ? -26.878 11.752 41.233 1.00 29.80 358 HIS A N 1
ATOM 2848 C CA . HIS A 1 358 ? -26.631 11.573 42.654 1.00 29.80 358 HIS A CA 1
ATOM 2849 C C . HIS A 1 358 ? -25.367 12.330 43.026 1.00 29.80 358 HIS A C 1
ATOM 2851 O O . HIS A 1 358 ? -24.351 12.163 42.311 1.00 29.80 358 HIS A O 1
#

Mean predicted aligned error: 17.53 Å

Secondary structure (DSSP, 8-state):
-----------S---PPTTTTHHHHHHHHHHHHHHHTHHHHHHH-TTTEEEE--TT-SSPEEEE-SHHHHHHHHHHHHHHHHTT-STTS-GGGS-HHHHHHHHHHHH-SS--HHHHHHHHHHHHH-HHHHHHHHHHHHHHHT-HHHHHHTS-BTTTEEEPPTTS---EEEEEETTEE-SS---SSHHHHHHHHHHHHHHH---HHHHHHHHS----TTTHHHHHHHHHHHTSGGGG----SEEEE-TTSS-EEEEPPHHHHHHHHHHTT--EEE--STTS--S-HHHHHHHHHHH-SS-SEEEEE-TTS-EEEEETT--EEEGGGSTTSS--TTEEEEE-HHHHSS----GGGTS---